Protein AF-A0A1Q3PMS0-F1 (afdb_monomer_lite)

Structure (mmCIF, N/CA/C/O backbone):
data_AF-A0A1Q3PMS0-F1
#
_entry.id   AF-A0A1Q3PMS0-F1
#
loop_
_atom_site.group_PDB
_atom_site.id
_atom_site.type_symbol
_atom_site.label_atom_id
_atom_site.label_alt_id
_atom_site.label_comp_id
_atom_site.label_asym_id
_atom_site.label_entity_id
_atom_site.label_seq_id
_atom_site.pdbx_PDB_ins_code
_atom_site.Cartn_x
_atom_site.Cartn_y
_atom_site.Cartn_z
_atom_site.occupancy
_atom_site.B_iso_or_equiv
_atom_site.auth_seq_id
_atom_site.auth_comp_id
_atom_site.auth_asym_id
_atom_site.auth_atom_id
_atom_site.pdbx_PDB_model_num
ATOM 1 N N . MET A 1 1 ? -28.350 5.075 77.189 1.00 47.09 1 MET A N 1
ATOM 2 C CA . MET A 1 1 ? -28.451 5.663 75.831 1.00 47.09 1 MET A CA 1
ATOM 3 C C . MET A 1 1 ? -27.047 5.867 75.245 1.00 47.09 1 MET A C 1
ATOM 5 O O . MET A 1 1 ? -26.534 6.970 75.317 1.00 47.09 1 MET A O 1
ATOM 9 N N . LYS A 1 2 ? -26.363 4.817 74.754 1.00 49.31 2 LYS A N 1
ATOM 10 C CA . LYS A 1 2 ? -24.987 4.926 74.196 1.00 49.31 2 LYS A CA 1
ATOM 11 C C . LYS A 1 2 ? -24.665 3.930 73.060 1.00 49.31 2 LYS A C 1
ATOM 13 O O . LYS A 1 2 ? -23.506 3.770 72.710 1.00 49.31 2 LYS A O 1
ATOM 18 N N . HIS A 1 3 ? -25.666 3.288 72.450 1.00 48.84 3 HIS A N 1
ATOM 19 C CA . HIS A 1 3 ? -25.435 2.262 71.414 1.00 48.84 3 HIS A CA 1
ATOM 20 C C . HIS A 1 3 ? -25.884 2.653 69.996 1.00 48.84 3 HIS A C 1
ATOM 22 O O . HIS A 1 3 ? -25.702 1.870 69.075 1.00 48.84 3 HIS A O 1
ATOM 28 N N . SER A 1 4 ? -26.415 3.864 69.785 1.00 53.94 4 SER A N 1
ATOM 29 C CA . SER A 1 4 ? -27.022 4.227 68.491 1.00 53.94 4 SER A CA 1
ATOM 30 C C . SER A 1 4 ? -26.071 4.878 67.476 1.00 53.94 4 SER A C 1
ATOM 32 O O . SER A 1 4 ? -26.428 4.972 66.310 1.00 53.94 4 SER A O 1
ATOM 34 N N . CYS A 1 5 ? -24.875 5.320 67.887 1.00 50.22 5 CYS A N 1
ATOM 35 C CA . CYS A 1 5 ? -23.937 6.022 66.993 1.00 50.22 5 CYS A CA 1
ATOM 36 C C . CYS A 1 5 ? -23.012 5.063 66.220 1.00 50.22 5 CYS A C 1
ATOM 38 O O . CYS A 1 5 ? -22.551 5.380 65.129 1.00 50.22 5 CYS A O 1
ATOM 40 N N . LEU A 1 6 ? -22.747 3.870 66.769 1.00 46.81 6 LEU A N 1
ATOM 41 C CA . LEU A 1 6 ? -21.790 2.931 66.178 1.00 46.81 6 LEU A CA 1
ATOM 42 C C . LEU A 1 6 ? -22.360 2.192 64.953 1.00 46.81 6 LEU A C 1
ATOM 44 O O . LEU A 1 6 ? -21.605 1.852 64.050 1.00 46.81 6 LEU A O 1
ATOM 48 N N . SER A 1 7 ? -23.681 1.966 64.882 1.00 48.84 7 SER A N 1
ATOM 49 C CA . SER A 1 7 ? -24.284 1.226 63.758 1.00 48.84 7 SER A CA 1
ATOM 50 C C . SER A 1 7 ? -24.440 2.066 62.482 1.00 48.84 7 SER A C 1
ATOM 52 O O . SER A 1 7 ? -24.426 1.510 61.384 1.00 48.84 7 SER A O 1
ATOM 54 N N . GLN A 1 8 ? -24.519 3.398 62.598 1.00 49.88 8 GLN A N 1
ATOM 55 C CA . GLN A 1 8 ? -24.589 4.299 61.438 1.00 49.88 8 GLN A CA 1
ATOM 56 C C . GLN A 1 8 ? -23.244 4.416 60.708 1.00 49.88 8 GLN A C 1
ATOM 58 O O . GLN A 1 8 ? -23.218 4.519 59.483 1.00 49.88 8 GLN A O 1
ATOM 63 N N . LEU A 1 9 ? -22.128 4.326 61.439 1.00 51.66 9 LEU A N 1
ATOM 64 C CA . LEU A 1 9 ? -20.780 4.423 60.873 1.00 51.66 9 LEU A CA 1
ATOM 65 C C . LEU A 1 9 ? -20.401 3.189 60.043 1.00 51.66 9 LEU A C 1
ATOM 67 O O . LEU A 1 9 ? -19.765 3.330 59.008 1.00 51.66 9 LEU A O 1
ATOM 71 N N . VAL A 1 10 ? -20.849 1.992 60.438 1.00 55.28 10 VAL A N 1
ATOM 72 C CA . VAL A 1 10 ? -20.558 0.746 59.702 1.00 55.28 10 VAL A CA 1
ATOM 73 C C . VAL A 1 10 ? -21.353 0.650 58.392 1.00 55.28 10 VAL A C 1
ATOM 75 O O . VAL A 1 10 ? -20.845 0.121 57.405 1.00 55.28 10 VAL A O 1
ATOM 78 N N . SER A 1 11 ? -22.571 1.207 58.342 1.00 53.12 11 SER A N 1
ATOM 79 C CA . SER A 1 11 ? -23.393 1.184 57.120 1.00 53.12 11 SER A CA 1
ATOM 80 C C . SER A 1 11 ? -22.839 2.087 56.014 1.00 53.12 11 SER A C 1
ATOM 82 O O . SER A 1 11 ? -22.909 1.724 54.844 1.00 53.12 11 SER A O 1
ATOM 84 N N . PHE A 1 12 ? -22.244 3.234 56.360 1.00 53.75 12 PHE A N 1
ATOM 85 C CA . PHE A 1 12 ? -21.694 4.156 55.358 1.00 53.75 12 PHE A CA 1
ATOM 86 C C . PHE A 1 12 ? -20.437 3.607 54.669 1.00 53.75 12 PHE A C 1
ATOM 88 O O . PHE A 1 12 ? -20.267 3.786 53.464 1.00 53.75 12 PHE A O 1
ATOM 95 N N . THR A 1 13 ? -19.586 2.881 55.398 1.00 57.62 13 THR A N 1
ATOM 96 C CA . THR A 1 13 ? -18.359 2.294 54.838 1.00 57.62 13 THR A CA 1
ATOM 97 C C . THR A 1 13 ? -18.660 1.194 53.816 1.00 57.62 13 THR A C 1
ATOM 99 O O . THR A 1 13 ? -17.949 1.063 52.821 1.00 57.62 13 THR A O 1
ATOM 102 N N . PHE A 1 14 ? -19.744 0.437 54.017 1.00 57.50 14 PHE A N 1
ATOM 103 C CA . PHE A 1 14 ? -20.155 -0.629 53.097 1.00 57.50 14 PHE A CA 1
ATOM 104 C C . PHE A 1 14 ? -20.696 -0.089 51.766 1.00 57.50 14 PHE A C 1
ATOM 106 O O . PHE A 1 14 ? -20.413 -0.656 50.713 1.00 57.50 14 PHE A O 1
ATOM 113 N N . VAL A 1 15 ? -21.423 1.035 51.794 1.00 59.72 15 VAL A N 1
ATOM 114 C CA . VAL A 1 15 ? -21.964 1.670 50.579 1.00 59.72 15 VAL A CA 1
ATOM 115 C C . VAL A 1 15 ? -20.841 2.235 49.702 1.00 59.72 15 VAL A C 1
ATOM 117 O O . VAL A 1 15 ? -20.880 2.087 48.483 1.00 59.72 15 VAL A O 1
ATOM 120 N N . ILE A 1 16 ? -19.803 2.819 50.310 1.00 59.12 16 ILE A N 1
ATOM 121 C CA . ILE A 1 16 ? -18.661 3.378 49.568 1.00 59.12 16 ILE A CA 1
ATOM 122 C C . ILE A 1 16 ? -17.802 2.262 48.956 1.00 59.12 16 ILE A C 1
ATOM 124 O O . ILE A 1 16 ? -17.416 2.358 47.793 1.00 59.12 16 ILE A O 1
ATOM 128 N N . ALA A 1 17 ? -17.552 1.171 49.688 1.00 57.97 17 ALA A N 1
ATOM 129 C CA . ALA A 1 17 ? -16.800 0.030 49.159 1.00 57.97 17 ALA A CA 1
ATOM 130 C C . ALA A 1 17 ? -17.530 -0.671 47.996 1.00 57.97 17 ALA A C 1
ATOM 132 O O . ALA A 1 17 ? -16.894 -1.070 47.021 1.00 57.97 17 ALA A O 1
ATOM 133 N N . ALA A 1 18 ? -18.864 -0.763 48.056 1.00 58.09 18 ALA A N 1
ATOM 134 C CA . ALA A 1 18 ? -19.670 -1.300 46.962 1.00 58.09 18 ALA A CA 1
ATOM 135 C C . ALA A 1 18 ? -19.661 -0.385 45.721 1.00 58.09 18 ALA A C 1
ATOM 137 O O . ALA A 1 18 ? -19.576 -0.884 44.603 1.00 58.09 18 ALA A O 1
ATOM 138 N N . ALA A 1 19 ? -19.682 0.941 45.896 1.00 57.91 19 ALA A N 1
ATOM 139 C CA . ALA A 1 19 ? -19.629 1.888 44.778 1.00 57.91 19 ALA A CA 1
ATOM 140 C C . ALA A 1 19 ? -18.286 1.848 44.021 1.00 57.91 19 ALA A C 1
ATOM 142 O O . ALA A 1 19 ? -18.269 1.964 42.798 1.00 57.91 19 ALA A O 1
ATOM 143 N N . ILE A 1 20 ? -17.168 1.621 44.723 1.00 57.88 20 ILE A N 1
ATOM 144 C CA . ILE A 1 20 ? -15.845 1.469 44.093 1.00 57.88 20 ILE A CA 1
ATOM 145 C C . ILE A 1 20 ? -15.757 0.141 43.323 1.00 57.88 20 ILE A C 1
ATOM 147 O O . ILE A 1 20 ? -15.204 0.106 42.229 1.00 57.88 20 ILE A O 1
ATOM 151 N N . ALA A 1 21 ? -16.353 -0.939 43.841 1.00 53.06 21 ALA A N 1
ATOM 152 C CA . ALA A 1 21 ? -16.347 -2.238 43.166 1.00 53.06 21 ALA A CA 1
ATOM 153 C C . ALA A 1 21 ? -17.183 -2.254 41.870 1.00 53.06 21 ALA A C 1
ATOM 155 O O . ALA A 1 21 ? -16.790 -2.904 40.905 1.00 53.06 21 ALA A O 1
ATOM 156 N N . VAL A 1 22 ? -18.297 -1.511 41.820 1.00 54.25 22 VAL A N 1
ATOM 157 C CA . VAL A 1 22 ? -19.144 -1.400 40.612 1.00 54.25 22 VAL A CA 1
ATOM 158 C C . VAL A 1 22 ? -18.536 -0.449 39.569 1.00 54.25 22 VAL A C 1
ATOM 160 O O . VAL A 1 22 ? -18.790 -0.596 38.377 1.00 54.25 22 VAL A O 1
ATOM 163 N N . SER A 1 23 ? -17.664 0.478 39.983 1.00 54.91 23 SER A N 1
ATOM 164 C CA . SER A 1 23 ? -16.914 1.350 39.066 1.00 54.91 23 SER A CA 1
ATOM 165 C C . SER A 1 23 ? -15.852 0.611 38.241 1.00 54.91 23 SER A C 1
ATOM 167 O O . SER A 1 23 ? -15.370 1.170 37.259 1.00 54.91 23 SER A O 1
ATOM 169 N N . CYS A 1 24 ? -15.452 -0.604 38.627 1.00 51.38 24 CYS A N 1
ATOM 170 C CA . CYS A 1 24 ? -14.406 -1.362 37.932 1.00 51.38 24 CYS A CA 1
ATOM 171 C C . CYS A 1 24 ? -14.945 -2.441 36.980 1.00 51.38 24 CYS A C 1
ATOM 173 O O . CYS A 1 24 ? -14.148 -3.113 36.334 1.00 51.38 24 CYS A O 1
ATOM 175 N N . THR A 1 25 ? -16.264 -2.641 36.891 1.00 48.75 25 THR A N 1
ATOM 176 C CA . THR A 1 25 ? -16.849 -3.754 36.117 1.00 48.75 25 THR A CA 1
ATOM 177 C C . THR A 1 25 ? -17.397 -3.379 34.741 1.00 48.75 25 THR A C 1
ATOM 179 O O . THR A 1 25 ? -17.879 -4.273 34.055 1.00 48.75 25 THR A O 1
ATOM 182 N N . ASP A 1 26 ? -17.323 -2.115 34.309 1.00 45.81 26 ASP A N 1
ATOM 183 C CA . ASP A 1 26 ? -18.002 -1.666 33.073 1.00 45.81 26 ASP A CA 1
ATOM 184 C C . ASP A 1 26 ? -17.070 -1.222 31.932 1.00 45.81 26 ASP A C 1
ATOM 186 O O . ASP A 1 26 ? -17.475 -0.572 30.971 1.00 45.81 26 ASP A O 1
ATOM 190 N N . HIS A 1 27 ? -15.801 -1.615 31.998 1.00 50.91 27 HIS A N 1
ATOM 191 C CA . HIS A 1 27 ? -14.905 -1.571 30.847 1.00 50.91 27 HIS A CA 1
ATOM 192 C C . HIS A 1 27 ? -14.468 -2.999 30.556 1.00 50.91 27 HIS A C 1
ATOM 194 O O . HIS A 1 27 ? -13.357 -3.408 30.882 1.00 50.91 27 HIS A O 1
ATOM 200 N N . THR A 1 28 ? -15.375 -3.792 29.981 1.00 43.28 28 THR A N 1
ATOM 201 C CA . THR A 1 28 ? -14.913 -4.931 29.189 1.00 43.28 28 THR A CA 1
ATOM 202 C C . THR A 1 28 ? -14.190 -4.321 27.998 1.00 43.28 28 THR A C 1
ATOM 204 O O . THR A 1 28 ? -14.816 -3.924 27.018 1.00 43.28 28 THR A O 1
ATOM 207 N N . GLU A 1 29 ? -12.869 -4.145 28.126 1.00 46.56 29 GLU A N 1
ATOM 208 C CA . GLU A 1 29 ? -12.031 -3.966 26.948 1.00 46.56 29 GLU A CA 1
ATOM 209 C C . GLU A 1 29 ? -12.380 -5.139 26.031 1.00 46.56 29 GLU A C 1
ATOM 211 O O . GLU A 1 29 ? -12.292 -6.291 26.473 1.00 46.56 29 GLU A O 1
ATOM 216 N N . PRO A 1 30 ? -12.894 -4.882 24.817 1.00 49.25 30 PRO A N 1
ATOM 217 C CA . PRO A 1 30 ? -13.156 -5.964 23.890 1.00 49.25 30 PRO A CA 1
ATOM 218 C C . PRO A 1 30 ? -11.856 -6.750 23.748 1.00 49.25 30 PRO A C 1
ATOM 220 O O . PRO A 1 30 ? -10.802 -6.140 23.557 1.00 49.25 30 PRO A O 1
ATOM 223 N N . ASP A 1 31 ? -11.934 -8.080 23.879 1.00 45.75 31 ASP A N 1
ATOM 224 C CA . ASP A 1 31 ? -10.783 -8.952 23.655 1.00 45.75 31 ASP A CA 1
ATOM 225 C C . ASP A 1 31 ? -10.081 -8.470 22.381 1.00 45.75 31 ASP A C 1
ATOM 227 O O . ASP A 1 31 ? -10.761 -8.299 21.358 1.00 45.75 31 ASP A O 1
ATOM 231 N N . PRO A 1 32 ? -8.767 -8.181 22.426 1.00 47.69 32 PRO A N 1
ATOM 232 C CA . PRO A 1 32 ? -8.078 -7.620 21.283 1.00 47.69 32 PRO A CA 1
ATOM 233 C C . PRO A 1 32 ? -8.286 -8.577 20.119 1.00 47.69 32 PRO A C 1
ATOM 235 O O . PRO A 1 32 ? -7.794 -9.709 20.140 1.00 47.69 32 PRO A O 1
ATOM 238 N N . LEU A 1 33 ? -9.054 -8.138 19.118 1.00 50.38 33 LEU A N 1
ATOM 239 C CA . LEU A 1 33 ? -9.219 -8.882 17.882 1.00 50.38 33 LEU A CA 1
ATOM 240 C C . LEU A 1 33 ? -7.810 -9.141 17.350 1.00 50.38 33 LEU A C 1
ATOM 242 O O . LEU A 1 33 ? -7.059 -8.228 16.998 1.00 50.38 33 LEU A O 1
ATOM 246 N N . THR A 1 34 ? -7.428 -10.412 17.406 1.00 49.50 34 THR A N 1
ATOM 247 C CA . THR A 1 34 ? -6.092 -10.906 17.101 1.00 49.50 34 THR A CA 1
ATOM 248 C C . THR A 1 34 ? -5.716 -10.492 15.686 1.00 49.50 34 THR A C 1
ATOM 250 O O . THR A 1 34 ? -6.285 -11.010 14.731 1.00 49.50 34 THR A O 1
ATOM 253 N N . GLY A 1 35 ? -4.760 -9.573 15.538 1.00 60.94 35 GLY A N 1
ATOM 254 C CA . GLY A 1 35 ? -4.210 -9.232 14.222 1.00 60.94 35 GLY A CA 1
ATOM 255 C C . GLY A 1 35 ? -3.615 -7.835 14.104 1.00 60.94 35 GLY A C 1
ATOM 256 O O . GLY A 1 35 ? -2.721 -7.637 13.289 1.00 60.94 35 GLY A O 1
ATOM 257 N N . CYS A 1 36 ? -4.044 -6.888 14.939 1.00 78.69 36 CYS A N 1
ATOM 258 C CA . CYS A 1 36 ? -3.538 -5.520 14.892 1.00 78.69 36 CYS A CA 1
ATOM 259 C C . CYS A 1 36 ? -2.453 -5.302 15.954 1.00 78.69 36 CYS A C 1
ATOM 261 O O . CYS A 1 36 ? -2.736 -5.218 17.151 1.00 78.69 36 CYS A O 1
ATOM 263 N N . LYS A 1 37 ? -1.197 -5.264 15.513 1.00 84.62 37 LYS A N 1
ATOM 264 C CA . LYS A 1 37 ? -0.030 -5.050 16.370 1.00 84.62 37 LYS A CA 1
ATOM 265 C C . LYS A 1 37 ? 0.715 -3.802 15.928 1.00 84.62 37 LYS A C 1
ATOM 267 O O . LYS A 1 37 ? 0.730 -3.489 14.738 1.00 84.62 37 LYS A O 1
ATOM 272 N N . LEU A 1 38 ? 1.348 -3.141 16.886 1.00 83.12 38 LEU A N 1
ATOM 273 C CA . LEU A 1 38 ? 2.347 -2.120 16.610 1.00 83.12 38 LEU A CA 1
ATOM 274 C C . LEU A 1 38 ? 3.562 -2.760 15.922 1.00 83.12 38 LEU A C 1
ATOM 276 O O . LEU A 1 38 ? 3.732 -3.985 15.927 1.00 83.12 38 LEU A O 1
ATOM 280 N N . VAL A 1 39 ? 4.434 -1.930 15.356 1.00 81.50 39 VAL A N 1
ATOM 281 C CA . VAL A 1 39 ? 5.677 -2.363 14.696 1.00 81.50 39 VAL A CA 1
ATOM 282 C C . VAL A 1 39 ? 6.580 -3.161 15.644 1.00 81.50 39 VAL A C 1
ATOM 284 O O . VAL A 1 39 ? 7.279 -4.072 15.204 1.00 81.50 39 VAL A O 1
ATOM 287 N N . ASP A 1 40 ? 6.542 -2.868 16.947 1.00 80.88 40 ASP A N 1
ATOM 288 C CA . ASP A 1 40 ? 7.288 -3.603 17.979 1.00 80.88 40 ASP A CA 1
ATOM 289 C C . ASP A 1 40 ? 6.634 -4.938 18.400 1.00 80.88 40 ASP A C 1
ATOM 291 O O . ASP A 1 40 ? 7.190 -5.688 19.204 1.00 80.88 40 ASP A O 1
ATOM 295 N N . GLY A 1 41 ? 5.466 -5.264 17.836 1.00 83.00 41 GLY A N 1
ATOM 296 C CA . GLY A 1 41 ? 4.718 -6.491 18.090 1.00 83.00 41 GLY A CA 1
ATOM 297 C C . GLY A 1 41 ? 3.757 -6.429 19.279 1.00 83.00 41 GLY A C 1
ATOM 298 O O . GLY A 1 41 ? 3.036 -7.411 19.507 1.00 83.00 41 GLY A O 1
ATOM 299 N N . THR A 1 42 ? 3.710 -5.317 20.017 1.00 85.38 42 THR A N 1
ATOM 300 C CA . THR A 1 42 ? 2.715 -5.116 21.078 1.00 85.38 42 THR A CA 1
ATOM 301 C C . THR A 1 42 ? 1.306 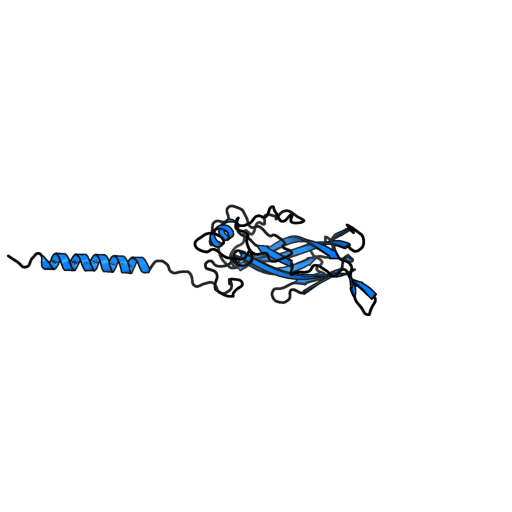-4.965 20.486 1.00 85.38 42 THR A C 1
ATOM 303 O O . THR A 1 42 ? 1.155 -4.520 19.345 1.00 85.38 42 THR A O 1
ATOM 306 N N . PRO A 1 43 ? 0.242 -5.385 21.197 1.00 85.81 43 PRO A N 1
ATOM 307 C CA . PRO A 1 43 ? -1.125 -5.182 20.727 1.00 85.81 43 PRO A CA 1
ATOM 308 C C . PRO A 1 43 ? -1.459 -3.695 20.596 1.00 85.81 43 PRO A C 1
ATOM 310 O O . PRO A 1 43 ? -1.124 -2.895 21.469 1.00 85.81 43 PRO A O 1
ATOM 313 N N . ARG A 1 44 ? -2.168 -3.336 19.524 1.00 85.44 44 ARG A N 1
ATOM 314 C CA . ARG A 1 44 ? -2.757 -2.002 19.387 1.00 85.44 44 ARG A CA 1
ATOM 315 C C . ARG A 1 44 ? -3.941 -1.857 20.350 1.00 85.44 44 ARG A C 1
ATOM 317 O O . ARG A 1 44 ? -4.685 -2.814 20.546 1.00 85.44 44 ARG A O 1
ATOM 324 N N . LEU A 1 45 ? -4.140 -0.659 20.903 1.00 85.44 45 LEU A N 1
ATOM 325 C CA . LEU A 1 45 ? -5.241 -0.364 21.832 1.00 85.44 45 LEU A CA 1
ATOM 326 C C . LEU A 1 45 ? -6.619 -0.506 21.166 1.00 85.44 45 LEU A C 1
ATOM 328 O O . LEU A 1 45 ? -7.553 -1.028 21.763 1.00 85.44 45 LEU A O 1
ATOM 332 N N . TYR A 1 46 ? -6.736 -0.048 19.920 1.00 86.69 46 TYR A N 1
ATOM 333 C CA . TYR A 1 46 ? -7.948 -0.182 19.114 1.00 86.69 46 TYR A CA 1
ATOM 334 C C . TYR A 1 46 ? -7.715 -1.193 17.989 1.00 86.69 46 TYR A C 1
ATOM 336 O O . TYR A 1 46 ? -6.605 -1.250 17.447 1.00 86.69 46 TYR A O 1
ATOM 344 N N . PRO A 1 47 ? -8.732 -1.984 17.609 1.00 87.75 47 PRO A N 1
ATOM 345 C CA . PRO A 1 47 ? -8.593 -2.939 16.522 1.00 87.75 47 PRO A CA 1
ATOM 346 C C . PRO A 1 47 ? -8.397 -2.215 15.185 1.00 87.75 47 PRO A C 1
ATOM 348 O O . PRO A 1 47 ? -9.037 -1.200 14.922 1.00 87.75 47 PRO A O 1
ATOM 351 N N . CYS A 1 48 ? -7.549 -2.775 14.321 1.00 89.81 48 CYS A N 1
ATOM 352 C CA . CYS A 1 48 ? -7.457 -2.357 12.924 1.00 89.81 48 CYS A CA 1
ATOM 353 C C . CYS A 1 48 ? -8.809 -2.602 12.240 1.00 89.81 48 CYS A C 1
ATOM 355 O O . CYS A 1 48 ? -9.405 -3.677 12.385 1.00 89.81 48 CYS A O 1
ATOM 357 N N . GLU A 1 49 ? -9.275 -1.635 11.457 1.00 91.88 49 GLU A N 1
ATOM 358 C CA . GLU A 1 49 ? -10.531 -1.753 10.714 1.00 91.88 49 GLU A CA 1
ATOM 359 C C . GLU A 1 49 ? -10.385 -2.608 9.446 1.00 91.88 49 GLU A C 1
ATOM 361 O O . GLU A 1 49 ? -11.330 -3.300 9.049 1.00 91.88 49 GLU A O 1
ATOM 366 N N . PHE A 1 50 ? -9.203 -2.593 8.817 1.00 92.50 50 PHE A N 1
ATOM 367 C CA . PHE A 1 50 ? -8.980 -3.184 7.497 1.00 92.50 50 PHE A CA 1
ATOM 368 C C . PHE A 1 50 ? -7.741 -4.071 7.410 1.00 92.50 50 PHE A C 1
ATOM 370 O O . PHE A 1 50 ? -6.761 -3.925 8.133 1.00 92.50 50 PHE A O 1
ATOM 377 N N . GLU A 1 51 ? -7.767 -4.947 6.417 1.00 92.81 51 GLU A N 1
ATOM 378 C CA . GLU A 1 51 ? -6.641 -5.756 5.975 1.00 92.81 51 GLU A CA 1
ATOM 379 C C . GLU A 1 51 ? -6.464 -5.584 4.460 1.00 92.81 51 GLU A C 1
ATOM 381 O O . GLU A 1 51 ? -7.400 -5.815 3.687 1.00 92.81 51 GLU A O 1
ATOM 386 N N . ILE A 1 52 ? -5.271 -5.180 4.011 1.00 93.06 52 ILE A N 1
ATOM 387 C CA . ILE A 1 52 ? -4.911 -5.245 2.591 1.00 93.06 52 ILE A CA 1
ATOM 388 C C . ILE A 1 52 ? -4.493 -6.681 2.276 1.00 93.06 52 ILE A C 1
ATOM 390 O O . ILE A 1 52 ? -3.412 -7.128 2.651 1.00 93.06 52 ILE A O 1
ATOM 394 N N . LEU A 1 53 ? -5.349 -7.395 1.548 1.00 95.19 53 LEU A N 1
ATOM 395 C CA . LEU A 1 53 ? -5.144 -8.804 1.215 1.00 95.19 53 LEU A CA 1
ATOM 396 C C . LEU A 1 53 ? -4.078 -8.994 0.135 1.00 95.19 53 LEU A C 1
ATOM 398 O O . LEU A 1 53 ? -3.305 -9.948 0.177 1.00 95.19 53 LEU A O 1
ATOM 402 N N . LYS A 1 54 ? -4.090 -8.125 -0.882 1.00 95.81 54 LYS A N 1
ATOM 403 C CA . LYS A 1 54 ? -3.165 -8.173 -2.020 1.00 95.81 54 LYS A CA 1
ATOM 404 C C . LYS A 1 54 ? -3.210 -6.903 -2.860 1.00 95.81 54 LYS A C 1
ATOM 406 O O . LYS A 1 54 ? -4.203 -6.172 -2.854 1.00 95.81 54 LYS A O 1
ATOM 411 N N . VAL A 1 55 ? -2.164 -6.711 -3.657 1.00 96.12 55 VAL A N 1
ATOM 412 C CA . VAL A 1 55 ? -2.080 -5.691 -4.708 1.00 96.12 55 VAL A CA 1
ATOM 413 C C . VAL A 1 55 ? -1.805 -6.376 -6.039 1.00 96.12 55 VAL A C 1
ATOM 415 O O . VAL A 1 55 ? -0.793 -7.051 -6.197 1.00 96.12 55 VAL A O 1
ATOM 418 N N . GLU A 1 56 ? -2.703 -6.210 -7.004 1.00 97.62 56 GLU A N 1
ATOM 419 C CA . GLU A 1 56 ? -2.568 -6.747 -8.359 1.00 97.62 56 GLU A CA 1
ATOM 420 C C . GLU A 1 56 ? -2.142 -5.635 -9.321 1.00 97.62 56 GLU A C 1
ATOM 422 O O . GLU A 1 56 ? -2.795 -4.593 -9.397 1.00 97.62 56 GLU A O 1
ATOM 427 N N . PHE A 1 57 ? -1.070 -5.857 -10.077 1.00 96.75 57 PHE A N 1
ATOM 428 C CA . PHE A 1 57 ? -0.560 -4.922 -11.074 1.00 96.75 57 PHE A CA 1
ATOM 429 C C . PHE A 1 57 ? -1.149 -5.239 -12.446 1.00 96.75 57 PHE A C 1
ATOM 431 O O . PHE A 1 57 ? -1.056 -6.365 -12.941 1.00 96.75 57 PHE A O 1
ATOM 438 N N . CYS A 1 58 ? -1.764 -4.226 -13.046 1.00 97.62 58 CYS A N 1
ATOM 439 C CA . CYS A 1 58 ? -2.508 -4.330 -14.291 1.00 97.62 58 CYS A CA 1
ATOM 440 C C . CYS A 1 58 ? -1.615 -3.989 -15.484 1.00 97.62 58 CYS A C 1
ATOM 442 O O . CYS A 1 58 ? -0.790 -3.077 -15.420 1.00 97.62 58 CYS A O 1
ATOM 444 N N . ASN A 1 59 ? -1.807 -4.688 -16.595 1.00 96.81 59 ASN A N 1
ATOM 445 C CA . ASN A 1 59 ? -1.107 -4.424 -17.838 1.00 96.81 59 ASN A CA 1
ATOM 446 C C . ASN A 1 59 ? -1.673 -3.157 -18.488 1.00 96.81 59 ASN A C 1
ATOM 448 O O . ASN A 1 59 ? -2.808 -3.133 -18.981 1.00 96.81 59 ASN A O 1
ATOM 452 N N . LYS A 1 60 ? -0.869 -2.092 -18.504 1.00 95.06 60 LYS A N 1
ATOM 453 C CA . LYS A 1 60 ? -1.272 -0.762 -18.969 1.00 95.06 60 LYS A CA 1
ATOM 454 C C . LYS A 1 60 ? -2.549 -0.314 -18.240 1.00 95.06 60 LYS A C 1
ATOM 456 O O . LYS A 1 60 ? -2.615 -0.362 -17.016 1.00 95.06 60 LYS A O 1
ATOM 461 N N . LEU A 1 61 ? -3.561 0.150 -18.973 1.00 94.69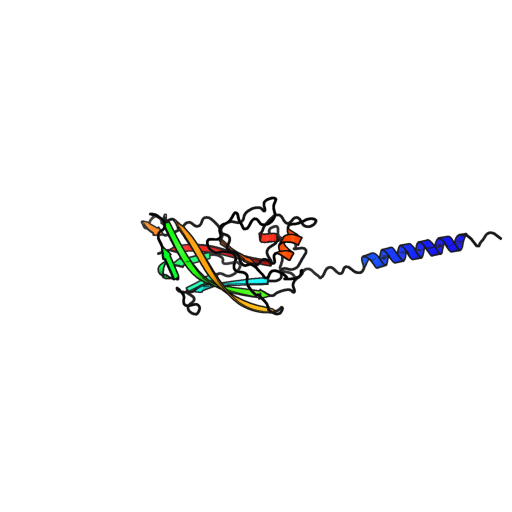 61 LEU A N 1
ATOM 462 C CA . LEU A 1 61 ? -4.847 0.579 -18.410 1.00 94.69 61 LEU A CA 1
ATOM 463 C C . LEU A 1 61 ? -5.865 -0.565 -18.267 1.00 94.69 61 LEU A C 1
ATOM 465 O O . LEU A 1 61 ? -6.976 -0.328 -17.794 1.00 94.69 61 LEU A O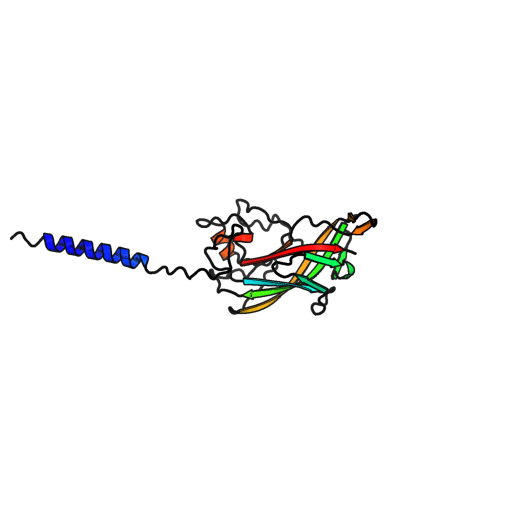 1
ATOM 469 N N . ASN A 1 62 ? -5.531 -1.792 -18.680 1.00 96.19 62 ASN A N 1
ATOM 470 C CA . ASN A 1 62 ? -6.474 -2.903 -18.634 1.00 96.19 62 ASN A CA 1
ATOM 471 C C . ASN A 1 62 ? -6.506 -3.536 -17.238 1.00 96.19 62 ASN A C 1
ATOM 473 O O . ASN A 1 62 ? -5.729 -4.434 -16.929 1.00 96.19 62 ASN A O 1
ATOM 477 N N . VAL A 1 63 ? -7.454 -3.097 -16.409 1.00 92.88 63 VAL A N 1
ATOM 478 C CA . VAL A 1 63 ? -7.634 -3.581 -15.028 1.00 92.88 63 VAL A CA 1
ATOM 479 C C . VAL A 1 63 ? -8.034 -5.061 -14.911 1.00 92.88 63 VAL A C 1
ATOM 481 O O . VAL A 1 63 ? -8.016 -5.614 -13.812 1.00 92.88 63 VAL A O 1
ATOM 484 N N . GLY A 1 64 ? -8.414 -5.705 -16.020 1.00 94.62 64 GLY A N 1
ATOM 485 C CA . GLY A 1 64 ? -8.695 -7.142 -16.074 1.00 94.62 64 GLY A CA 1
ATOM 486 C C . GLY A 1 64 ? -7.480 -8.007 -16.425 1.00 94.62 64 GLY A C 1
ATOM 487 O O . GLY A 1 64 ? -7.529 -9.214 -16.212 1.00 94.62 64 GLY A O 1
ATOM 488 N N . ASP A 1 65 ? -6.404 -7.412 -16.947 1.00 97.62 65 ASP A N 1
ATOM 489 C CA . ASP A 1 65 ? -5.186 -8.119 -17.357 1.00 97.62 65 ASP A CA 1
ATOM 490 C C . ASP A 1 65 ? -4.092 -7.914 -16.305 1.00 97.62 65 ASP A C 1
ATOM 492 O O . ASP A 1 65 ? -3.455 -6.864 -16.251 1.00 97.62 65 ASP A O 1
ATOM 496 N N . ILE A 1 66 ? -3.912 -8.897 -15.425 1.00 97.94 66 ILE A N 1
ATOM 497 C CA . ILE A 1 66 ? -2.988 -8.822 -14.289 1.00 97.94 66 ILE A CA 1
ATOM 498 C C . ILE A 1 66 ? -1.663 -9.488 -14.659 1.00 97.94 66 ILE A C 1
ATOM 500 O O . ILE A 1 66 ? -1.641 -10.667 -15.004 1.00 97.94 66 ILE A O 1
ATOM 504 N N . PHE A 1 67 ? -0.550 -8.759 -14.539 1.00 97.06 67 PHE A N 1
ATOM 505 C CA . PHE A 1 67 ? 0.789 -9.303 -14.816 1.00 97.06 67 PHE A CA 1
ATOM 506 C C . PHE A 1 67 ? 1.601 -9.613 -13.553 1.00 97.06 67 PHE A C 1
ATOM 508 O O . PHE A 1 67 ? 2.616 -10.301 -13.638 1.00 97.06 67 PHE A O 1
ATOM 515 N N . GLY A 1 68 ? 1.180 -9.113 -12.391 1.00 96.75 68 GLY A N 1
ATOM 516 C CA . GLY A 1 68 ? 1.880 -9.329 -11.129 1.00 96.75 68 GLY A CA 1
ATOM 517 C C . GLY A 1 68 ? 0.955 -9.182 -9.930 1.00 96.75 68 GLY A C 1
ATOM 518 O O . GLY A 1 68 ? -0.064 -8.496 -9.992 1.00 96.75 68 GLY A O 1
ATOM 519 N N . THR A 1 69 ? 1.275 -9.861 -8.834 1.00 97.56 69 THR A N 1
ATOM 520 C CA . THR A 1 69 ? 0.503 -9.799 -7.589 1.00 97.56 69 THR A CA 1
ATOM 521 C C . THR A 1 69 ? 1.454 -9.813 -6.406 1.00 97.56 69 THR A C 1
ATOM 523 O O . THR A 1 69 ? 2.342 -10.656 -6.346 1.00 97.56 69 THR A O 1
ATOM 526 N N . VAL A 1 70 ? 1.237 -8.893 -5.474 1.00 94.81 70 VAL A N 1
ATOM 527 C CA . VAL A 1 70 ? 1.929 -8.820 -4.187 1.00 94.81 70 VAL A CA 1
ATOM 528 C C . VAL A 1 70 ? 0.946 -9.191 -3.088 1.00 94.81 70 VAL A C 1
ATOM 530 O O . VAL A 1 70 ? -0.195 -8.724 -3.095 1.00 94.81 70 VAL A O 1
ATOM 533 N N . VAL A 1 71 ? 1.389 -10.015 -2.144 1.00 94.75 71 VAL A N 1
ATOM 534 C CA . VAL A 1 71 ? 0.616 -10.435 -0.968 1.00 94.75 71 VAL A CA 1
ATOM 535 C C . VAL A 1 71 ? 1.435 -10.187 0.304 1.00 94.75 71 VAL A C 1
ATOM 537 O O . VAL A 1 71 ? 2.668 -10.159 0.230 1.00 94.75 71 VAL A O 1
ATOM 540 N N . PRO A 1 72 ? 0.798 -10.024 1.478 1.00 88.44 72 PRO A N 1
ATOM 541 C CA . PRO A 1 72 ? 1.513 -9.963 2.748 1.00 88.44 72 PRO A CA 1
ATOM 542 C C . PRO A 1 72 ? 2.495 -11.137 2.906 1.00 88.44 72 PRO A C 1
ATOM 544 O O . PRO A 1 72 ? 2.159 -12.284 2.621 1.00 88.44 72 PRO A O 1
ATOM 547 N N . GLY A 1 73 ? 3.730 -10.845 3.321 1.00 86.81 73 GLY A N 1
ATOM 548 C CA . GLY A 1 73 ? 4.808 -11.837 3.455 1.00 86.81 73 GLY A CA 1
ATOM 549 C C . GLY A 1 73 ? 5.601 -12.136 2.173 1.00 86.81 73 GLY A C 1
ATOM 550 O O . GLY A 1 73 ? 6.698 -12.680 2.270 1.00 86.81 73 GLY A O 1
ATOM 551 N N . HIS A 1 74 ? 5.115 -11.722 0.998 1.00 89.94 74 HIS A N 1
ATOM 552 C CA . HIS A 1 74 ? 5.816 -11.860 -0.286 1.00 89.94 74 HIS A CA 1
ATOM 553 C C . HIS A 1 74 ? 5.832 -10.516 -1.040 1.00 89.94 74 HIS A C 1
ATOM 555 O O . HIS A 1 74 ? 5.088 -10.345 -2.007 1.00 89.94 74 HIS A O 1
ATOM 561 N N . PRO A 1 75 ? 6.637 -9.542 -0.572 1.00 87.25 75 PRO A N 1
ATOM 562 C CA . PRO A 1 75 ? 6.591 -8.155 -1.045 1.00 87.25 75 PRO A CA 1
ATOM 563 C C . PRO A 1 75 ? 7.255 -7.930 -2.413 1.00 87.25 75 PRO A C 1
ATOM 565 O O . PRO A 1 75 ? 7.049 -6.880 -3.022 1.00 87.25 75 PRO A O 1
ATOM 568 N N . ASP A 1 76 ? 8.078 -8.865 -2.886 1.00 86.50 76 ASP A N 1
ATOM 569 C CA . ASP A 1 76 ? 8.918 -8.679 -4.070 1.00 86.50 76 ASP A CA 1
ATOM 570 C C . ASP A 1 76 ? 8.114 -8.749 -5.374 1.00 86.50 76 ASP A C 1
ATOM 572 O O . ASP A 1 76 ? 7.315 -9.663 -5.586 1.00 86.50 76 ASP A O 1
ATOM 576 N N . ILE A 1 77 ? 8.345 -7.791 -6.279 1.00 89.69 77 ILE A N 1
ATOM 577 C CA . ILE A 1 77 ? 7.712 -7.778 -7.602 1.00 89.69 77 ILE A CA 1
ATOM 578 C C . ILE A 1 77 ? 8.608 -7.150 -8.666 1.00 89.69 77 ILE A C 1
ATOM 580 O O . ILE A 1 77 ? 9.192 -6.086 -8.474 1.00 89.69 77 ILE A O 1
ATOM 584 N N . THR A 1 78 ? 8.656 -7.780 -9.837 1.00 89.94 78 THR A N 1
ATOM 585 C CA . THR A 1 78 ? 9.254 -7.200 -11.042 1.00 89.94 78 THR A CA 1
ATOM 586 C C . THR A 1 78 ? 8.205 -6.414 -11.821 1.00 89.94 78 THR A C 1
ATOM 588 O O . THR A 1 78 ? 7.119 -6.919 -12.106 1.00 89.94 78 THR A O 1
ATOM 591 N N . LEU A 1 79 ? 8.539 -5.179 -12.186 1.00 91.31 79 LEU A N 1
ATOM 592 C CA . LEU A 1 79 ? 7.667 -4.222 -12.855 1.00 91.31 79 LEU A CA 1
ATOM 593 C C . LEU A 1 79 ? 8.262 -3.833 -14.218 1.00 91.31 79 LEU A C 1
ATOM 595 O O . LEU A 1 79 ? 9.026 -2.869 -14.295 1.00 91.31 79 LEU A O 1
ATOM 599 N N . PRO A 1 80 ? 7.934 -4.559 -15.302 1.00 92.25 80 PRO A N 1
ATOM 600 C CA . PRO A 1 80 ? 8.407 -4.207 -16.632 1.00 92.25 80 PRO A CA 1
ATOM 601 C C . PRO A 1 80 ? 7.798 -2.883 -17.091 1.00 92.25 80 PRO A C 1
ATOM 603 O O . PRO A 1 80 ? 6.575 -2.725 -17.091 1.00 92.25 80 PRO A O 1
ATOM 606 N N . VAL A 1 81 ? 8.628 -1.947 -17.536 1.00 90.44 81 VAL A N 1
ATOM 607 C CA . VAL A 1 81 ? 8.223 -0.633 -18.053 1.00 90.44 81 VAL A CA 1
ATOM 608 C C . VAL A 1 81 ? 7.258 -0.798 -19.224 1.00 90.44 81 VAL A C 1
ATOM 610 O O . VAL A 1 81 ? 6.282 -0.059 -19.328 1.00 90.44 81 VAL A O 1
ATOM 613 N N . SER A 1 82 ? 7.444 -1.833 -20.046 1.00 94.19 82 SER A N 1
ATOM 614 C CA . SER A 1 82 ? 6.520 -2.211 -21.127 1.00 94.19 82 SER A CA 1
ATOM 615 C C . SER A 1 82 ? 5.068 -2.481 -20.680 1.00 94.19 82 SER A C 1
ATOM 617 O O . SER A 1 82 ? 4.148 -2.425 -21.506 1.00 94.19 82 SER A O 1
ATOM 619 N N . ARG A 1 83 ? 4.844 -2.758 -19.386 1.00 96.44 83 ARG A N 1
ATOM 620 C CA . ARG A 1 83 ? 3.527 -2.978 -18.760 1.00 96.44 83 ARG A CA 1
ATOM 621 C C . ARG A 1 83 ? 2.979 -1.739 -18.046 1.00 96.44 83 ARG A C 1
ATOM 623 O O . ARG A 1 83 ? 1.814 -1.755 -17.650 1.00 96.44 83 ARG A O 1
ATOM 630 N N . ALA A 1 84 ? 3.772 -0.680 -17.880 1.00 93.19 84 ALA A N 1
ATOM 631 C CA . ALA A 1 84 ? 3.301 0.588 -17.332 1.00 93.19 84 ALA A CA 1
ATOM 632 C C . ALA A 1 84 ? 2.265 1.225 -18.275 1.00 93.19 84 ALA A C 1
ATOM 634 O O . ALA A 1 84 ? 2.335 1.070 -19.496 1.00 93.19 84 ALA A O 1
ATOM 635 N N . TRP A 1 85 ? 1.284 1.948 -17.727 1.00 93.50 85 TRP A N 1
ATOM 636 C CA . TRP A 1 85 ? 0.343 2.705 -18.566 1.00 93.50 85 TRP A CA 1
ATOM 637 C C . TRP A 1 85 ? 0.887 4.070 -18.976 1.00 93.50 85 TRP A C 1
ATOM 639 O O . TRP A 1 85 ? 0.453 4.619 -19.986 1.00 93.50 85 TRP A O 1
ATOM 649 N N . SER A 1 86 ? 1.835 4.595 -18.205 1.00 92.00 86 SER A N 1
ATOM 650 C CA . SER A 1 86 ? 2.592 5.797 -18.525 1.00 92.00 86 SER A CA 1
ATOM 651 C C . SER A 1 86 ? 4.036 5.593 -18.108 1.00 92.00 86 SER A C 1
ATOM 653 O O . SER A 1 86 ? 4.298 5.163 -16.983 1.00 92.00 86 SER A O 1
ATOM 655 N N . SER A 1 87 ? 4.965 5.944 -18.988 1.00 89.88 87 SER A N 1
ATOM 656 C CA . SER A 1 87 ? 6.371 6.076 -18.641 1.00 89.88 87 SER A CA 1
ATOM 657 C C . SER A 1 87 ? 7.008 7.252 -19.370 1.00 89.88 87 SER A C 1
ATOM 659 O O . SER A 1 87 ? 6.591 7.608 -20.474 1.00 89.88 87 SER A O 1
ATOM 661 N N . PHE A 1 88 ? 8.001 7.877 -18.746 1.00 87.75 88 PHE A N 1
ATOM 662 C CA . PHE A 1 88 ? 8.817 8.909 -19.378 1.00 87.75 88 PHE A CA 1
ATOM 663 C C . PHE A 1 88 ? 10.198 8.987 -18.725 1.00 87.75 88 PHE A C 1
ATOM 665 O O . PHE A 1 88 ? 10.386 8.565 -17.587 1.00 87.75 88 PHE A O 1
ATOM 672 N N . HIS A 1 89 ? 11.164 9.544 -19.451 1.00 87.25 89 HIS A N 1
ATOM 673 C CA . HIS A 1 89 ? 12.521 9.761 -18.956 1.00 87.25 89 HIS A CA 1
ATOM 674 C C . HIS A 1 89 ? 12.665 11.217 -18.497 1.00 87.25 89 HIS A C 1
ATOM 676 O O . HIS A 1 89 ? 12.797 12.097 -19.353 1.00 87.25 89 HIS A O 1
ATOM 682 N N . PRO A 1 90 ? 12.615 11.510 -17.182 1.00 80.38 90 PRO A N 1
ATOM 683 C CA . PRO A 1 90 ? 12.758 12.881 -16.685 1.00 80.38 90 PRO A CA 1
ATOM 684 C C . PRO A 1 90 ? 14.166 13.444 -16.929 1.00 80.38 90 PRO A C 1
ATOM 686 O O . PRO A 1 90 ? 14.342 14.653 -17.075 1.00 80.38 90 PRO A O 1
ATOM 689 N N . SER A 1 91 ? 15.175 12.574 -16.964 1.00 84.00 91 SER A N 1
ATOM 690 C CA . SER A 1 91 ? 16.578 12.908 -17.199 1.00 84.00 91 SER A CA 1
ATOM 691 C C . SER A 1 91 ? 17.352 11.658 -17.650 1.00 84.00 91 SER A C 1
ATOM 693 O O . SER A 1 91 ? 16.852 10.539 -17.496 1.00 84.00 91 SER A O 1
ATOM 695 N N . PRO A 1 92 ? 18.561 11.807 -18.227 1.00 84.62 92 PRO A N 1
ATOM 696 C CA . PRO A 1 92 ? 19.389 10.664 -18.608 1.00 84.62 92 PRO A CA 1
ATOM 697 C C . PRO A 1 92 ? 19.665 9.733 -17.418 1.00 84.62 92 PRO A C 1
ATOM 699 O O . PRO A 1 92 ? 20.080 10.199 -16.356 1.00 84.62 92 PRO A O 1
ATOM 702 N N . GLY A 1 93 ? 19.454 8.427 -17.602 1.00 82.94 93 GLY A N 1
ATOM 703 C CA . GLY A 1 93 ? 19.654 7.417 -16.558 1.00 82.94 93 GLY A CA 1
ATOM 704 C C . GLY A 1 93 ? 18.522 7.314 -15.531 1.00 82.94 93 GLY A C 1
ATOM 705 O O . GLY A 1 93 ? 18.718 6.713 -14.477 1.00 82.94 93 GLY A O 1
ATOM 706 N N . PHE A 1 94 ? 17.354 7.902 -15.801 1.00 83.06 94 PHE A N 1
ATOM 707 C CA . PHE A 1 94 ? 16.168 7.788 -14.952 1.00 83.06 94 PHE A CA 1
ATOM 708 C C . PHE A 1 94 ? 14.920 7.487 -15.773 1.00 83.06 94 PHE A C 1
ATOM 710 O O . PHE A 1 94 ? 14.800 7.901 -16.930 1.00 83.06 94 PHE A O 1
ATOM 717 N N . ILE A 1 95 ? 13.965 6.814 -15.137 1.00 85.00 95 ILE A N 1
ATOM 718 C CA . ILE A 1 95 ? 12.633 6.588 -15.677 1.00 85.00 95 ILE A CA 1
ATOM 719 C C . ILE A 1 95 ? 11.573 6.763 -14.594 1.00 85.00 95 ILE A C 1
ATOM 721 O O . ILE A 1 95 ? 11.695 6.246 -13.485 1.00 85.00 95 ILE A O 1
ATOM 725 N N . ASP A 1 96 ? 10.506 7.463 -14.956 1.00 85.75 96 ASP A N 1
ATOM 726 C CA . ASP A 1 96 ? 9.258 7.471 -14.210 1.00 85.75 96 ASP A CA 1
ATOM 727 C C . ASP A 1 96 ? 8.299 6.496 -14.877 1.00 85.75 96 ASP A C 1
ATOM 729 O O . ASP A 1 96 ? 7.986 6.645 -16.057 1.00 85.75 96 ASP A O 1
ATOM 733 N N . ALA A 1 97 ? 7.826 5.495 -14.136 1.00 88.19 97 ALA A N 1
ATOM 734 C CA . ALA A 1 97 ? 6.890 4.486 -14.622 1.00 88.19 97 ALA A CA 1
ATOM 735 C C . ALA A 1 97 ? 5.673 4.397 -13.698 1.00 88.19 97 ALA A C 1
ATOM 737 O O . ALA A 1 97 ? 5.805 4.221 -12.486 1.00 88.19 97 ALA A O 1
ATOM 738 N N . THR A 1 98 ? 4.473 4.508 -14.267 1.00 89.62 98 THR A N 1
ATOM 739 C CA . THR A 1 98 ? 3.206 4.418 -13.534 1.00 89.62 98 THR A CA 1
ATOM 740 C C . THR A 1 98 ? 2.395 3.211 -13.976 1.00 89.62 98 THR A C 1
ATOM 742 O O . THR A 1 98 ? 2.128 3.007 -15.162 1.00 89.62 98 THR A O 1
ATOM 745 N N . PHE A 1 99 ? 1.969 2.424 -12.992 1.00 92.00 99 PHE A N 1
ATOM 746 C CA . PHE A 1 99 ? 1.187 1.207 -13.171 1.00 92.00 99 PHE A CA 1
ATOM 747 C C . PHE A 1 99 ? -0.213 1.392 -12.599 1.00 92.00 99 PHE A C 1
ATOM 749 O O . PHE A 1 99 ? -0.378 2.042 -11.566 1.00 92.00 99 PHE A O 1
ATOM 756 N N . LYS A 1 100 ? -1.217 0.788 -13.240 1.00 93.44 100 LYS A N 1
ATOM 757 C CA . LYS A 1 100 ? -2.540 0.656 -12.634 1.00 93.44 100 LYS A CA 1
ATOM 758 C C . LYS A 1 100 ? -2.496 -0.521 -11.680 1.00 93.44 100 LYS A C 1
ATOM 760 O O . LYS A 1 100 ? -1.976 -1.581 -12.030 1.00 93.44 100 LYS A O 1
ATOM 765 N N . VAL A 1 101 ? -3.049 -0.339 -10.490 1.00 93.81 101 VAL A N 1
ATOM 766 C CA . VAL A 1 101 ? -3.112 -1.392 -9.478 1.00 93.81 101 VAL A CA 1
ATOM 767 C C . VAL A 1 101 ? -4.527 -1.574 -8.956 1.00 93.81 101 VAL A C 1
ATOM 769 O O . VAL A 1 101 ? -5.296 -0.617 -8.866 1.00 93.81 101 VAL A O 1
ATOM 772 N N . LYS A 1 102 ? -4.850 -2.814 -8.592 1.00 94.81 102 LYS A N 1
ATOM 773 C CA . LYS A 1 102 ? -6.040 -3.184 -7.827 1.00 94.81 102 LYS A CA 1
ATOM 774 C C . LYS A 1 102 ? -5.612 -3.599 -6.432 1.00 94.81 102 LYS A C 1
ATOM 776 O O . LYS A 1 102 ? -4.910 -4.593 -6.264 1.00 94.81 102 LYS A O 1
ATOM 781 N N . ILE A 1 103 ? -6.050 -2.847 -5.439 1.00 94.00 103 ILE A N 1
ATOM 782 C CA . ILE A 1 103 ? -5.754 -3.083 -4.032 1.00 94.00 103 ILE A CA 1
ATOM 783 C C . ILE A 1 103 ? -6.996 -3.726 -3.423 1.00 94.00 103 ILE A C 1
ATOM 785 O O . ILE A 1 103 ? -8.073 -3.130 -3.423 1.00 94.00 103 ILE A O 1
ATOM 789 N N . HIS A 1 104 ? -6.858 -4.967 -2.966 1.00 95.62 104 HIS A N 1
ATOM 790 C CA . HIS A 1 104 ? -7.953 -5.736 -2.377 1.00 95.62 104 HIS A CA 1
ATOM 791 C C . HIS A 1 104 ? -7.957 -5.502 -0.876 1.00 95.62 104 HIS A C 1
ATOM 793 O O . HIS A 1 104 ? -7.010 -5.879 -0.187 1.00 95.62 104 HIS A O 1
ATOM 799 N N . VAL A 1 105 ? -9.016 -4.870 -0.388 1.00 94.44 105 VAL A N 1
ATOM 800 C CA . VAL A 1 105 ? -9.153 -4.449 1.004 1.00 94.44 105 VAL A CA 1
ATOM 801 C C . VAL A 1 105 ? -10.328 -5.182 1.617 1.00 94.44 105 VAL A C 1
ATOM 803 O O . VAL A 1 105 ? -11.441 -5.100 1.097 1.00 94.44 105 VAL A O 1
ATOM 806 N N . LYS A 1 106 ? -10.089 -5.869 2.730 1.00 94.56 106 LYS A N 1
ATOM 807 C CA . LYS A 1 106 ? -11.124 -6.513 3.532 1.00 94.56 106 LYS A CA 1
ATOM 808 C C . LYS A 1 106 ? -11.370 -5.707 4.795 1.00 94.56 106 LYS A C 1
ATOM 810 O O . LYS A 1 106 ? -10.414 -5.301 5.451 1.00 94.56 106 LYS A O 1
ATOM 815 N N . ARG A 1 107 ? -12.632 -5.512 5.172 1.00 93.44 107 ARG A N 1
ATOM 816 C CA . ARG A 1 107 ? -12.959 -4.992 6.504 1.00 93.44 107 ARG A CA 1
ATOM 817 C C . ARG A 1 107 ? -12.968 -6.135 7.511 1.00 93.44 107 ARG A C 1
ATOM 819 O O . ARG A 1 107 ? -13.665 -7.131 7.319 1.00 93.44 107 ARG A O 1
ATOM 826 N N . ILE A 1 108 ? -12.213 -5.978 8.590 1.00 92.88 108 ILE A N 1
ATOM 827 C CA . ILE A 1 108 ? -12.058 -6.992 9.641 1.00 92.88 108 ILE A CA 1
ATOM 828 C C . ILE A 1 108 ? -12.681 -6.566 10.974 1.00 92.88 108 ILE A C 1
ATOM 830 O O . ILE A 1 108 ? -13.019 -7.434 11.773 1.00 92.88 108 ILE A O 1
ATOM 834 N N . SER A 1 109 ? -12.912 -5.264 11.174 1.00 91.12 109 SER A N 1
ATOM 835 C CA . SER A 1 109 ? -13.541 -4.718 12.383 1.00 91.12 109 SER A CA 1
ATOM 836 C C . SER A 1 109 ? -14.454 -3.538 12.052 1.00 91.12 109 SER A C 1
ATOM 838 O O . SER A 1 109 ? -14.348 -2.929 10.985 1.00 91.12 109 SER A O 1
ATOM 840 N N . ASN A 1 110 ? -15.363 -3.209 12.970 1.00 90.25 110 ASN A N 1
ATOM 841 C CA . ASN A 1 110 ? -16.089 -1.942 12.908 1.00 90.25 110 ASN A CA 1
ATOM 842 C C . ASN A 1 110 ? -15.152 -0.774 13.255 1.00 90.25 110 ASN A C 1
ATOM 844 O O . ASN A 1 110 ? -14.185 -0.990 13.991 1.00 90.25 110 ASN A O 1
ATOM 848 N N . PRO A 1 111 ? -15.449 0.451 12.786 1.00 88.56 111 PRO A N 1
ATOM 849 C CA . PRO A 1 111 ? -14.688 1.628 13.170 1.00 88.56 111 PRO A CA 1
ATOM 850 C C . PRO A 1 111 ? -14.677 1.837 14.678 1.00 88.56 111 PRO A C 1
ATOM 852 O O . PRO A 1 111 ? -15.731 1.836 15.313 1.00 88.56 111 PRO A O 1
ATOM 855 N N . ALA A 1 112 ? -13.484 2.036 15.239 1.00 86.19 112 ALA A N 1
ATOM 856 C CA . ALA A 1 112 ? -13.331 2.429 16.639 1.00 86.19 112 ALA A CA 1
ATOM 857 C C . ALA A 1 112 ? -13.715 3.904 16.861 1.00 86.19 112 ALA A C 1
ATOM 859 O O . ALA A 1 112 ? -14.066 4.297 17.971 1.00 86.19 112 ALA A O 1
ATOM 860 N N . PHE A 1 113 ? -13.666 4.706 15.794 1.00 85.75 113 PHE A N 1
ATOM 861 C CA . PHE A 1 113 ? -13.984 6.129 15.787 1.00 85.75 113 PHE A CA 1
ATOM 862 C C . PHE A 1 113 ? -14.860 6.480 14.581 1.00 85.75 113 PHE A C 1
ATOM 864 O O . PHE A 1 113 ? -14.841 5.792 13.559 1.00 85.75 113 PHE A O 1
ATOM 871 N N . ASP A 1 114 ? -15.589 7.591 14.675 1.00 83.06 114 ASP A N 1
ATOM 872 C CA . ASP A 1 114 ? -16.427 8.080 13.581 1.00 83.06 114 ASP A CA 1
ATOM 873 C C . ASP A 1 114 ? -15.613 8.382 12.314 1.00 83.06 114 ASP A C 1
ATOM 875 O O . ASP A 1 114 ? -14.648 9.150 12.320 1.00 83.06 114 ASP A O 1
ATOM 879 N N . VAL A 1 115 ? -16.068 7.841 11.183 1.00 76.31 115 VAL A N 1
ATOM 880 C CA . VAL A 1 115 ? -15.425 7.981 9.864 1.00 76.31 115 VAL A CA 1
ATOM 881 C C . VAL A 1 115 ? -15.891 9.265 9.162 1.00 76.31 115 VAL A C 1
ATOM 883 O O . VAL A 1 115 ? -16.399 9.256 8.042 1.00 76.31 115 VAL A O 1
ATOM 886 N N . SER A 1 116 ? -15.763 10.406 9.837 1.00 64.44 116 SER A N 1
ATOM 887 C CA . SER A 1 116 ? -16.313 11.689 9.365 1.00 64.44 116 SER A CA 1
ATOM 888 C C . SER A 1 116 ? -15.598 12.276 8.134 1.00 64.44 116 SER A C 1
ATOM 890 O O . SER A 1 116 ? -16.193 13.076 7.414 1.00 64.44 116 SER A O 1
ATOM 892 N N . TYR A 1 117 ? -14.364 11.846 7.840 1.00 60.09 117 TYR A N 1
ATOM 893 C CA . TYR A 1 117 ? -13.518 12.418 6.778 1.00 60.09 117 TYR A CA 1
ATOM 894 C C . TYR A 1 117 ? -13.117 11.441 5.657 1.00 60.09 117 TYR A C 1
ATOM 896 O O . TYR A 1 117 ? -12.229 11.762 4.870 1.00 60.09 117 TYR A O 1
ATOM 904 N N . GLN A 1 118 ? -13.810 10.299 5.525 1.00 73.19 118 GLN A N 1
ATOM 905 C CA . GLN A 1 118 ? -13.459 9.204 4.598 1.00 73.19 118 GLN A CA 1
ATOM 906 C C . GLN A 1 118 ? -12.075 8.594 4.901 1.00 73.19 118 GLN A C 1
ATOM 908 O O . GLN A 1 118 ? -11.309 9.103 5.721 1.00 73.19 118 GLN A O 1
ATOM 913 N N . TYR A 1 119 ? -11.763 7.460 4.273 1.00 79.31 119 TYR A N 1
ATOM 914 C CA . TYR A 1 119 ? -10.443 6.849 4.402 1.00 79.31 119 TYR A CA 1
ATOM 915 C C . TYR A 1 119 ? -9.483 7.441 3.380 1.00 79.31 119 TYR A C 1
ATOM 917 O O . TYR A 1 119 ? -9.891 7.870 2.300 1.00 79.31 119 TYR A O 1
ATOM 925 N N . VAL A 1 120 ? -8.195 7.421 3.697 1.00 79.88 120 VAL A N 1
ATOM 926 C CA . VAL A 1 120 ? -7.139 7.888 2.798 1.00 79.88 120 VAL A CA 1
ATOM 927 C C . VAL A 1 120 ? -6.177 6.745 2.512 1.00 79.88 120 VAL A C 1
ATOM 929 O O . VAL A 1 120 ? -5.775 6.037 3.435 1.00 79.88 120 VAL A O 1
ATOM 932 N N . MET A 1 121 ? -5.790 6.582 1.243 1.00 78.44 121 MET A N 1
ATOM 933 C CA . MET A 1 121 ? -4.842 5.549 0.821 1.00 78.44 121 MET A CA 1
ATOM 934 C C . MET A 1 121 ? -3.596 6.152 0.164 1.00 78.44 121 MET A C 1
ATOM 936 O O . MET A 1 121 ? -3.532 6.254 -1.063 1.00 78.44 121 MET A O 1
ATOM 940 N N . PRO A 1 122 ? -2.603 6.602 0.951 1.00 71.50 122 PRO A N 1
ATOM 941 C CA . PRO A 1 122 ? -1.369 7.124 0.396 1.00 71.50 122 PRO A CA 1
ATOM 942 C C . PRO A 1 122 ? -0.416 5.987 0.005 1.00 71.50 122 PRO A C 1
ATOM 944 O O . PRO A 1 122 ? -0.405 4.903 0.596 1.00 71.50 122 PRO A O 1
ATOM 947 N N . LYS A 1 123 ? 0.439 6.284 -0.975 1.00 68.12 123 LYS A N 1
ATOM 948 C CA . LYS A 1 123 ? 1.627 5.498 -1.307 1.00 68.12 123 LYS A CA 1
ATOM 949 C C . LYS A 1 123 ? 2.849 6.183 -0.700 1.00 68.12 123 LYS A C 1
ATOM 951 O O . LYS A 1 123 ? 3.125 7.331 -1.041 1.00 68.12 123 LYS A O 1
ATOM 956 N N . ILE A 1 124 ? 3.597 5.485 0.151 1.00 63.62 124 ILE A N 1
ATOM 957 C CA . ILE A 1 124 ? 4.792 6.024 0.815 1.00 63.62 124 ILE A CA 1
ATOM 958 C C . ILE A 1 124 ? 6.032 5.255 0.359 1.00 63.62 124 ILE A C 1
ATOM 960 O O . ILE A 1 124 ? 6.019 4.032 0.307 1.00 63.62 124 ILE A O 1
ATOM 964 N N . ILE A 1 125 ? 7.106 5.967 0.007 1.00 52.09 125 ILE A N 1
ATOM 965 C CA . ILE A 1 125 ? 8.335 5.375 -0.559 1.00 52.09 125 ILE A CA 1
ATOM 966 C C . ILE A 1 125 ? 9.420 5.147 0.523 1.00 52.09 125 ILE A C 1
ATOM 968 O O . ILE A 1 125 ? 10.407 4.464 0.269 1.00 52.09 125 ILE A O 1
ATOM 972 N N . ARG A 1 126 ? 9.233 5.661 1.753 1.00 56.75 126 ARG A N 1
ATOM 973 C CA . ARG A 1 126 ? 10.090 5.406 2.932 1.00 56.75 126 ARG A CA 1
ATOM 974 C C . ARG A 1 126 ? 9.306 5.478 4.244 1.00 56.75 126 ARG A C 1
ATOM 976 O O . ARG A 1 126 ? 8.519 6.400 4.428 1.00 56.75 126 ARG A O 1
ATOM 983 N N . VAL A 1 127 ? 9.568 4.562 5.179 1.00 52.38 127 VAL A N 1
ATOM 984 C CA . VAL A 1 127 ? 9.047 4.656 6.555 1.00 52.38 127 VAL A CA 1
ATOM 985 C C . VAL A 1 127 ? 9.801 5.770 7.277 1.00 52.38 127 VAL A C 1
ATOM 987 O O . VAL A 1 127 ? 11.015 5.676 7.450 1.00 52.38 127 VAL A O 1
ATOM 990 N N . LEU A 1 128 ? 9.098 6.832 7.662 1.00 53.22 128 LEU A N 1
ATOM 991 C CA . LEU A 1 128 ? 9.663 7.965 8.393 1.00 53.22 128 LEU A CA 1
ATOM 992 C C . LEU A 1 128 ? 9.181 7.940 9.857 1.00 53.22 128 LEU A C 1
ATOM 994 O O . LEU A 1 128 ? 8.032 7.556 10.100 1.00 53.22 128 LEU A O 1
ATOM 998 N N . PRO A 1 129 ? 10.017 8.349 10.829 1.00 51.84 129 PRO A N 1
ATOM 999 C CA . PRO A 1 129 ? 9.554 8.681 12.178 1.00 51.84 129 PRO A CA 1
ATOM 1000 C C . PRO A 1 129 ? 8.495 9.794 12.120 1.00 51.84 129 PRO A C 1
ATOM 1002 O O . PRO A 1 129 ? 8.620 10.700 11.292 1.00 51.84 129 PRO A O 1
ATOM 1005 N N . LEU A 1 130 ? 7.473 9.759 12.986 1.00 50.50 130 LEU A N 1
ATOM 1006 C CA . LEU A 1 130 ? 6.522 10.872 13.089 1.00 50.50 130 LEU A CA 1
ATOM 1007 C C . LEU A 1 130 ? 7.241 12.117 13.648 1.00 50.50 130 LEU A C 1
ATOM 1009 O O . LEU A 1 130 ? 7.878 12.060 14.699 1.00 50.50 130 LEU A O 1
ATOM 1013 N N . GLY A 1 131 ? 7.160 13.240 12.926 1.00 45.22 131 GLY A N 1
ATOM 1014 C CA . GLY A 1 131 ? 7.557 14.561 13.425 1.00 45.22 131 GLY A CA 1
ATOM 1015 C C . GLY A 1 131 ? 6.498 15.145 14.367 1.00 45.22 131 GLY A C 1
ATOM 1016 O O . GLY A 1 131 ? 5.342 14.730 14.333 1.00 45.22 131 GLY A O 1
ATOM 1017 N N . SER A 1 132 ? 6.885 16.113 15.204 1.00 37.91 132 SER A N 1
ATOM 1018 C CA . SER A 1 132 ? 6.075 16.646 16.316 1.00 37.91 132 SER A CA 1
ATOM 1019 C C . SER A 1 132 ? 4.839 17.475 15.934 1.00 37.91 132 SER A C 1
ATOM 1021 O O . SER A 1 132 ? 4.177 17.977 16.832 1.00 37.91 132 SER A O 1
ATOM 1023 N N . ASP A 1 133 ? 4.493 17.570 14.652 1.00 35.81 133 ASP A N 1
ATOM 1024 C CA . ASP A 1 133 ? 3.197 18.063 14.179 1.00 35.81 133 ASP A CA 1
ATOM 1025 C C . ASP A 1 133 ? 2.569 16.943 13.339 1.00 35.81 133 ASP A C 1
ATOM 1027 O O . ASP A 1 133 ? 2.891 16.735 12.168 1.00 35.81 133 ASP A O 1
ATOM 1031 N N . ALA A 1 134 ? 1.773 16.123 14.026 1.00 42.50 134 ALA A N 1
ATOM 1032 C CA . ALA A 1 134 ? 1.283 14.826 13.580 1.00 42.50 134 ALA A CA 1
ATOM 1033 C C . ALA A 1 134 ? 0.625 14.898 12.191 1.00 42.50 134 ALA A C 1
ATOM 1035 O O . ALA A 1 134 ? -0.420 15.518 12.023 1.00 42.50 134 ALA A O 1
ATOM 1036 N N . PHE A 1 135 ? 1.223 14.209 11.215 1.00 45.38 135 PHE A N 1
ATOM 1037 C CA . PHE A 1 135 ? 0.776 14.135 9.819 1.00 45.38 135 PHE A CA 1
ATOM 1038 C C . PHE A 1 135 ? 0.868 15.439 9.022 1.00 45.38 135 PHE A C 1
ATOM 1040 O O . PHE A 1 135 ? -0.115 15.920 8.457 1.00 45.38 135 PHE A O 1
ATOM 1047 N N . ASP A 1 136 ? 2.086 15.942 8.832 1.00 38.34 136 ASP A N 1
ATOM 1048 C CA . ASP A 1 136 ? 2.332 16.816 7.693 1.00 38.34 136 ASP A CA 1
ATOM 1049 C C . ASP A 1 136 ? 2.366 16.012 6.374 1.00 38.34 136 ASP A C 1
ATOM 1051 O O . ASP A 1 136 ? 3.418 15.624 5.868 1.00 38.34 136 ASP A O 1
ATOM 1055 N N . ILE A 1 137 ? 1.187 15.762 5.795 1.00 40.81 137 ILE A N 1
ATOM 1056 C CA . ILE A 1 137 ? 1.057 15.261 4.414 1.00 40.81 137 ILE A CA 1
ATOM 1057 C C . ILE A 1 137 ? 1.417 16.328 3.362 1.00 40.81 137 ILE A C 1
ATOM 1059 O O . ILE A 1 137 ? 1.349 16.032 2.172 1.00 40.81 137 ILE A O 1
ATOM 1063 N N . SER A 1 138 ? 1.759 17.562 3.764 1.00 35.38 138 SER A N 1
ATOM 1064 C CA . SER A 1 138 ? 2.114 18.658 2.851 1.00 35.38 138 SER A CA 1
ATOM 1065 C C . SER A 1 138 ? 3.604 18.698 2.495 1.00 35.38 138 SER A C 1
ATOM 1067 O O . SER A 1 138 ? 3.950 19.172 1.413 1.00 35.38 138 SER A O 1
ATOM 1069 N N . SER A 1 139 ? 4.489 18.147 3.337 1.00 36.94 139 SER A N 1
ATOM 1070 C CA . SER A 1 139 ? 5.933 18.040 3.047 1.00 36.94 139 SER A CA 1
ATOM 1071 C C . SER A 1 139 ? 6.312 16.819 2.210 1.00 36.94 139 SER A C 1
ATOM 1073 O O . SER A 1 139 ? 7.434 16.732 1.706 1.00 36.94 139 SER A O 1
ATOM 1075 N N . PHE A 1 140 ? 5.371 15.907 1.982 1.00 39.12 140 PHE A N 1
ATOM 1076 C CA . PHE A 1 140 ? 5.477 14.919 0.924 1.00 39.12 140 PHE A CA 1
ATOM 1077 C C . PHE A 1 140 ? 4.606 15.421 -0.222 1.00 39.12 140 PHE A C 1
ATOM 1079 O O . PHE A 1 140 ? 3.392 15.408 -0.069 1.00 39.12 140 PHE A O 1
ATOM 1086 N N . PRO A 1 141 ? 5.134 15.852 -1.378 1.00 31.03 141 PRO A N 1
ATOM 1087 C CA . PRO A 1 141 ? 4.308 15.803 -2.564 1.00 31.03 141 PRO A CA 1
ATOM 1088 C C . PRO A 1 141 ? 4.127 14.309 -2.821 1.00 31.03 141 PRO A C 1
ATOM 1090 O O . PRO A 1 141 ? 5.087 13.652 -3.245 1.00 31.03 141 PRO A O 1
ATOM 1093 N N . PRO A 1 142 ? 2.960 13.694 -2.557 1.00 39.03 142 PRO A N 1
ATOM 1094 C CA . PRO A 1 142 ? 2.743 12.466 -3.266 1.00 39.03 142 PRO A CA 1
ATOM 1095 C C . PRO A 1 142 ? 2.782 12.878 -4.739 1.00 39.03 142 PRO A C 1
ATOM 1097 O O . PRO A 1 142 ? 2.264 13.928 -5.130 1.00 39.03 142 PRO A O 1
ATOM 1100 N N . VAL A 1 143 ? 3.411 12.066 -5.578 1.00 40.06 143 VAL A N 1
ATOM 1101 C CA . VAL A 1 143 ? 3.345 12.289 -7.028 1.00 40.06 143 VAL A CA 1
ATOM 1102 C C . VAL A 1 143 ? 1.861 12.347 -7.484 1.00 40.06 143 VAL A C 1
ATOM 1104 O O . VAL A 1 143 ? 1.571 12.854 -8.560 1.00 40.06 143 VAL A O 1
ATOM 1107 N N . PHE A 1 144 ? 0.911 11.930 -6.621 1.00 49.50 144 PHE A N 1
ATOM 1108 C CA . PHE A 1 144 ? -0.540 12.084 -6.752 1.00 49.50 144 PHE A CA 1
ATOM 1109 C C . PHE A 1 144 ? -1.210 12.382 -5.397 1.00 49.50 144 PHE A C 1
ATOM 1111 O O . PHE A 1 144 ? -0.968 11.619 -4.467 1.00 49.50 144 PHE A O 1
ATOM 1118 N N . PRO A 1 145 ? -2.064 13.416 -5.244 1.00 50.12 145 PRO A N 1
ATOM 1119 C CA . PRO A 1 145 ? -2.720 13.732 -3.968 1.00 50.12 145 PRO A CA 1
ATOM 1120 C C . PRO A 1 145 ? -3.379 12.487 -3.349 1.00 50.12 145 PRO A C 1
ATOM 1122 O O . PRO A 1 145 ? -3.870 11.639 -4.102 1.00 50.12 145 PRO A O 1
ATOM 1125 N N . PRO A 1 146 ? -3.407 12.362 -2.006 1.00 59.56 146 PRO A N 1
ATOM 1126 C CA . PRO A 1 146 ? -4.056 11.231 -1.362 1.00 59.56 146 PRO A CA 1
ATOM 1127 C C . PRO A 1 146 ? -5.501 11.158 -1.856 1.00 59.56 146 PRO A C 1
ATOM 1129 O O . PRO A 1 146 ? -6.271 12.099 -1.663 1.00 59.56 146 PRO A O 1
ATOM 1132 N N . LEU A 1 147 ? -5.860 10.075 -2.544 1.00 63.19 147 LEU A N 1
ATOM 1133 C CA . LEU A 1 147 ? -7.225 9.906 -3.017 1.00 63.19 147 LEU A CA 1
ATOM 1134 C C . LEU A 1 147 ? -8.082 9.510 -1.812 1.00 63.19 147 LEU A C 1
ATOM 1136 O O . LEU A 1 147 ? -7.794 8.478 -1.193 1.00 63.19 147 LEU A O 1
ATOM 1140 N N . PRO A 1 148 ? -9.114 10.293 -1.454 1.00 73.94 148 PRO A N 1
ATOM 1141 C CA . PRO A 1 148 ? -10.100 9.807 -0.512 1.00 73.94 148 PRO A CA 1
ATOM 1142 C C . PRO A 1 148 ? -10.761 8.567 -1.119 1.00 73.94 148 PRO A C 1
ATOM 1144 O O . PRO A 1 148 ? -11.180 8.563 -2.280 1.00 73.94 148 PRO A O 1
ATOM 1147 N N . VAL A 1 149 ? -10.821 7.496 -0.338 1.00 79.50 149 VAL A N 1
ATOM 1148 C CA . VAL A 1 149 ? -11.422 6.222 -0.722 1.00 79.50 149 VAL A CA 1
ATOM 1149 C C . VAL A 1 149 ? -12.646 5.962 0.133 1.00 79.50 149 VAL A C 1
ATOM 1151 O O . VAL A 1 149 ? -12.616 6.043 1.362 1.00 79.50 149 VAL A O 1
ATOM 1154 N N . ARG A 1 150 ? -13.742 5.613 -0.541 1.00 81.50 150 ARG A N 1
ATOM 1155 C CA . ARG A 1 150 ? -14.953 5.130 0.116 1.00 81.50 150 ARG A CA 1
ATOM 1156 C C . ARG A 1 150 ? -14.829 3.631 0.336 1.00 81.50 150 ARG A C 1
ATOM 1158 O O . ARG A 1 150 ? -14.746 2.869 -0.625 1.00 81.50 150 ARG A O 1
ATOM 1165 N N . LEU A 1 151 ? -14.815 3.228 1.600 1.00 85.69 151 LEU A N 1
ATOM 1166 C CA . LEU A 1 151 ? -14.768 1.834 2.038 1.00 85.69 151 LEU A CA 1
ATOM 1167 C C . LEU A 1 151 ? -16.041 1.511 2.834 1.00 85.69 151 LEU A C 1
ATOM 1169 O O . LEU A 1 151 ? -15.984 1.023 3.961 1.00 85.69 151 LEU A O 1
ATOM 1173 N N . ASP A 1 152 ? -17.194 1.816 2.233 1.00 84.50 152 ASP A N 1
ATOM 1174 C CA . ASP A 1 152 ? -18.526 1.578 2.799 1.00 84.50 152 ASP A CA 1
ATOM 1175 C C . ASP A 1 152 ? -18.890 0.092 2.651 1.00 84.50 152 ASP A C 1
ATOM 1177 O O . ASP A 1 152 ? -19.630 -0.304 1.752 1.00 84.50 152 ASP A O 1
ATOM 1181 N N . MET A 1 153 ? -18.299 -0.752 3.495 1.00 89.19 153 MET A N 1
ATOM 1182 C CA . MET A 1 153 ? -18.460 -2.208 3.454 1.00 89.19 153 MET A CA 1
ATOM 1183 C C . MET A 1 153 ? -18.752 -2.777 4.847 1.00 89.19 153 MET A C 1
ATOM 1185 O O . MET A 1 153 ? -18.359 -2.185 5.859 1.00 89.19 153 MET A O 1
ATOM 1189 N N . ALA A 1 154 ? -19.454 -3.911 4.921 1.00 89.88 154 ALA A N 1
ATOM 1190 C CA . ALA A 1 154 ? -19.693 -4.587 6.192 1.00 89.88 154 ALA A CA 1
ATOM 1191 C C . ALA A 1 154 ? -18.431 -5.330 6.662 1.00 89.88 154 ALA A C 1
ATOM 1193 O O . ALA A 1 154 ? -17.513 -5.596 5.886 1.00 89.88 154 ALA A O 1
ATOM 1194 N N . VAL A 1 155 ? -18.361 -5.674 7.950 1.00 91.12 155 VAL A N 1
ATOM 1195 C CA . VAL A 1 155 ? -17.288 -6.546 8.453 1.00 91.12 155 VAL A CA 1
ATOM 1196 C C . VAL A 1 155 ? -17.358 -7.896 7.736 1.00 91.12 155 VAL A C 1
ATOM 1198 O O . VAL A 1 155 ? -18.412 -8.525 7.696 1.00 91.12 155 VAL A O 1
ATOM 1201 N N . GLY A 1 156 ? -16.230 -8.336 7.178 1.00 89.44 156 GLY A N 1
ATOM 1202 C CA . GLY A 1 156 ? -16.111 -9.548 6.367 1.00 89.44 156 GLY A CA 1
ATOM 1203 C C . GLY A 1 156 ? -16.099 -9.296 4.857 1.00 89.44 156 GLY A C 1
ATOM 1204 O O . GLY A 1 156 ? -15.522 -10.109 4.130 1.00 89.44 156 GLY A O 1
ATOM 1205 N N . ASP A 1 157 ? -16.650 -8.171 4.393 1.00 93.25 157 ASP A N 1
ATOM 1206 C CA . ASP A 1 157 ? -16.676 -7.816 2.974 1.00 93.25 157 ASP A CA 1
ATOM 1207 C C . ASP A 1 157 ? -15.287 -7.434 2.455 1.00 93.25 157 ASP A C 1
ATOM 1209 O O . ASP A 1 157 ? -14.407 -6.983 3.193 1.00 93.25 157 ASP A O 1
ATOM 1213 N N . THR A 1 158 ? -15.101 -7.603 1.145 1.00 95.19 158 THR A N 1
ATOM 1214 C CA . THR A 1 158 ? -13.899 -7.182 0.421 1.00 95.19 158 THR A CA 1
ATOM 1215 C C . THR A 1 158 ? -14.281 -6.226 -0.700 1.00 95.19 158 THR A C 1
ATOM 1217 O O . THR A 1 158 ? -15.195 -6.509 -1.472 1.00 95.19 158 THR A O 1
ATOM 1220 N N . SER A 1 159 ? -13.546 -5.124 -0.828 1.00 93.69 159 SER A N 1
ATOM 1221 C CA . SER A 1 159 ? -13.635 -4.217 -1.972 1.00 93.69 159 SER A CA 1
ATOM 1222 C C . SER A 1 159 ? -12.304 -4.114 -2.698 1.00 93.69 159 SER A C 1
ATOM 1224 O O . SER A 1 159 ? -11.240 -4.453 -2.175 1.00 93.69 159 SER A O 1
ATOM 1226 N N . VAL A 1 160 ? -12.380 -3.631 -3.932 1.00 93.69 160 VAL A N 1
ATOM 1227 C CA . VAL A 1 160 ? -11.230 -3.388 -4.789 1.00 93.69 160 VAL A CA 1
ATOM 1228 C C . VAL A 1 160 ? -11.105 -1.893 -5.021 1.00 93.69 160 VAL A C 1
ATOM 1230 O O . VAL A 1 160 ? -11.979 -1.270 -5.623 1.00 93.69 160 VAL A O 1
ATOM 1233 N N . VAL A 1 161 ? -9.978 -1.334 -4.597 1.00 91.44 161 VAL A N 1
ATOM 1234 C CA . VAL A 1 161 ? -9.590 0.042 -4.902 1.00 91.44 161 VAL A CA 1
ATOM 1235 C C . VAL A 1 161 ? -8.685 0.032 -6.129 1.00 91.44 161 VAL A C 1
ATOM 1237 O O . VAL A 1 161 ? -7.680 -0.675 -6.155 1.00 91.44 161 VAL A O 1
ATOM 1240 N N . ILE A 1 162 ? -9.028 0.819 -7.149 1.00 90.38 162 ILE A N 1
ATOM 1241 C CA . ILE A 1 162 ? -8.171 1.027 -8.320 1.00 90.38 162 ILE A CA 1
ATOM 1242 C C . ILE A 1 162 ? -7.355 2.297 -8.096 1.00 90.38 162 ILE A C 1
ATOM 1244 O O . ILE A 1 162 ? -7.925 3.363 -7.870 1.00 90.38 162 ILE A O 1
ATOM 1248 N N . ALA A 1 163 ? -6.033 2.189 -8.191 1.00 88.75 163 ALA A N 1
ATOM 1249 C CA . ALA A 1 163 ? -5.116 3.299 -7.956 1.00 88.75 163 ALA A CA 1
ATOM 1250 C C . ALA A 1 163 ? -3.965 3.313 -8.970 1.00 88.75 163 ALA A C 1
ATOM 1252 O O . ALA A 1 163 ? -3.789 2.379 -9.759 1.00 88.75 163 ALA A O 1
ATOM 1253 N N . ASP A 1 164 ? -3.187 4.392 -8.934 1.00 87.06 164 ASP A N 1
ATOM 1254 C CA . ASP A 1 164 ? -1.932 4.519 -9.664 1.00 87.06 164 ASP A CA 1
ATOM 1255 C C . ASP A 1 164 ? -0.739 4.286 -8.741 1.00 87.06 164 ASP A C 1
ATOM 1257 O O . ASP A 1 164 ? -0.667 4.796 -7.623 1.00 87.06 164 ASP A O 1
ATOM 1261 N N . ALA A 1 165 ? 0.222 3.510 -9.233 1.00 86.94 165 ALA A N 1
ATOM 1262 C CA . ALA A 1 165 ? 1.472 3.220 -8.561 1.00 86.94 165 ALA A CA 1
ATOM 1263 C C . ALA A 1 165 ? 2.633 3.756 -9.407 1.00 86.94 165 ALA A C 1
ATOM 1265 O O . ALA A 1 165 ? 3.079 3.094 -10.341 1.00 86.94 165 ALA A O 1
ATOM 1266 N N . SER A 1 166 ? 3.131 4.948 -9.067 1.00 84.56 166 SER A N 1
ATOM 1267 C CA . SER A 1 166 ? 4.227 5.614 -9.795 1.00 84.56 166 SER A CA 1
ATOM 1268 C C . SER A 1 166 ? 5.580 5.422 -9.134 1.00 84.56 166 SER A C 1
ATOM 1270 O O . SER A 1 166 ? 5.720 5.638 -7.930 1.00 84.56 166 SER A O 1
ATOM 1272 N N . TYR A 1 167 ? 6.571 5.014 -9.906 1.00 83.00 167 TYR A N 1
ATOM 1273 C CA . TYR A 1 167 ? 7.907 4.666 -9.446 1.00 83.00 167 TYR A CA 1
ATOM 1274 C C . TYR A 1 167 ? 8.922 5.512 -10.214 1.00 83.00 167 TYR A C 1
ATOM 1276 O O . TYR A 1 167 ? 8.888 5.523 -11.441 1.00 83.00 167 TYR A O 1
ATOM 1284 N N . HIS A 1 168 ? 9.795 6.205 -9.483 1.00 82.62 168 HIS A N 1
ATOM 1285 C CA . HIS A 1 168 ? 10.958 6.905 -10.024 1.00 82.62 168 HIS A CA 1
ATOM 1286 C C . HIS A 1 168 ? 12.170 5.994 -9.854 1.00 82.62 168 HIS A C 1
ATOM 1288 O O . HIS A 1 168 ? 12.584 5.742 -8.722 1.00 82.62 168 HIS A O 1
ATOM 1294 N N . ALA A 1 169 ? 12.692 5.453 -10.949 1.00 81.69 169 ALA A N 1
ATOM 1295 C CA . ALA A 1 169 ? 13.772 4.478 -10.930 1.00 81.69 169 ALA A CA 1
ATOM 1296 C C . ALA A 1 169 ? 15.011 5.015 -11.652 1.00 81.69 169 ALA A C 1
ATOM 1298 O O . ALA A 1 169 ? 14.917 5.665 -12.695 1.00 81.69 169 ALA A O 1
ATOM 1299 N N . ARG A 1 170 ? 16.186 4.721 -11.093 1.00 82.31 170 ARG A N 1
ATOM 1300 C CA . ARG A 1 170 ? 17.486 4.998 -11.711 1.00 82.31 170 ARG A CA 1
ATOM 1301 C C . ARG A 1 170 ? 17.943 3.789 -12.526 1.00 82.31 170 ARG A C 1
ATOM 1303 O O . ARG A 1 170 ? 17.813 2.652 -12.083 1.00 82.31 170 ARG A O 1
ATOM 1310 N N . GLU A 1 171 ? 18.517 4.049 -13.691 1.00 80.44 171 GLU A N 1
ATOM 1311 C CA . GLU A 1 171 ? 19.219 3.063 -14.505 1.00 80.44 171 GLU A CA 1
ATOM 1312 C C . GLU A 1 171 ? 20.483 2.592 -13.781 1.00 80.44 171 GLU A C 1
ATOM 1314 O O . GLU A 1 171 ? 21.353 3.386 -13.411 1.00 80.44 171 GLU A O 1
ATOM 1319 N N . GLN A 1 172 ? 20.586 1.287 -13.575 1.00 75.00 172 GLN A N 1
ATOM 1320 C CA . GLN A 1 172 ? 21.775 0.624 -13.075 1.00 75.00 172 GLN A CA 1
ATOM 1321 C C . GLN A 1 172 ? 22.172 -0.490 -14.040 1.00 75.00 172 GLN A C 1
ATOM 1323 O O . GLN A 1 172 ? 21.353 -1.260 -14.527 1.00 75.00 172 GLN A O 1
ATOM 1328 N N . VAL A 1 173 ? 23.464 -0.604 -14.313 1.00 68.19 173 VAL A N 1
ATOM 1329 C CA . VAL A 1 173 ? 23.991 -1.706 -15.116 1.00 68.19 173 VAL A CA 1
ATOM 1330 C C . VAL A 1 173 ? 24.389 -2.815 -14.154 1.00 68.19 173 VAL A C 1
ATOM 1332 O O . VAL A 1 173 ? 25.331 -2.635 -13.382 1.00 68.19 173 VAL A O 1
ATOM 1335 N N . LEU A 1 174 ? 23.677 -3.946 -14.175 1.00 61.03 174 LEU A N 1
ATOM 1336 C CA . LEU A 1 174 ? 24.002 -5.085 -13.312 1.00 61.03 174 LEU A CA 1
ATOM 1337 C C . LEU A 1 174 ? 25.114 -5.941 -13.950 1.00 61.03 174 LEU A C 1
ATOM 1339 O O . LEU A 1 174 ? 24.915 -6.525 -15.025 1.00 61.03 174 LEU A O 1
ATOM 1343 N N . PRO A 1 175 ? 26.292 -6.070 -13.310 1.00 56.31 175 PRO A N 1
ATOM 1344 C CA . PRO A 1 175 ? 27.309 -7.024 -13.736 1.00 56.31 175 PRO A CA 1
ATOM 1345 C C . PRO A 1 175 ? 26.840 -8.470 -13.485 1.00 56.31 175 PRO A C 1
ATOM 1347 O O . PRO A 1 175 ? 26.034 -8.704 -12.584 1.00 56.31 175 PRO A O 1
ATOM 1350 N N . PRO A 1 176 ? 27.361 -9.472 -14.217 1.00 57.81 176 PRO A N 1
ATOM 1351 C CA . PRO A 1 176 ? 28.375 -9.378 -15.274 1.00 57.81 176 PRO A CA 1
ATOM 1352 C C . PRO A 1 176 ? 27.789 -9.131 -16.673 1.00 57.81 176 PRO A C 1
ATOM 1354 O O . PRO A 1 176 ? 28.538 -9.013 -17.637 1.00 57.81 176 PRO A O 1
ATOM 1357 N N . LEU A 1 177 ? 26.462 -9.102 -16.801 1.00 57.00 177 LEU A N 1
ATOM 1358 C CA . LEU A 1 177 ? 25.787 -9.125 -18.099 1.00 57.00 177 LEU A CA 1
ATOM 1359 C C . LEU A 1 177 ? 25.796 -7.766 -18.816 1.00 57.00 177 LEU A C 1
ATOM 1361 O O . LEU A 1 177 ? 25.520 -7.728 -20.010 1.00 57.00 177 LEU A O 1
ATOM 1365 N N . ASN A 1 178 ? 26.130 -6.671 -18.119 1.00 61.78 178 ASN A N 1
ATOM 1366 C CA . ASN A 1 178 ? 26.084 -5.300 -18.644 1.00 61.78 178 ASN A CA 1
ATOM 1367 C C . ASN A 1 178 ? 24.728 -4.926 -19.275 1.00 61.78 178 ASN A C 1
A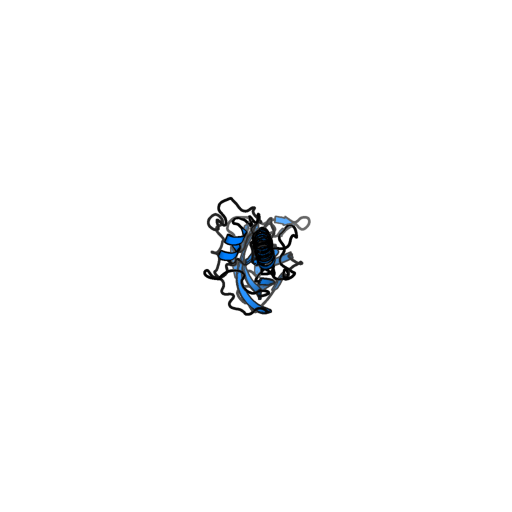TOM 1369 O O . ASN A 1 178 ? 24.663 -4.091 -20.175 1.00 61.78 178 ASN A O 1
ATOM 1373 N N . ILE A 1 179 ? 23.643 -5.548 -18.811 1.00 58.38 179 ILE A N 1
ATOM 1374 C CA . ILE A 1 179 ? 22.285 -5.227 -19.252 1.00 58.38 179 ILE A CA 1
ATOM 1375 C C . ILE A 1 179 ? 21.793 -4.063 -18.380 1.00 58.38 179 ILE A C 1
ATOM 1377 O O . ILE A 1 179 ? 21.909 -4.161 -17.151 1.00 58.38 179 ILE A O 1
ATOM 1381 N N . PRO A 1 180 ? 21.284 -2.967 -18.971 1.00 57.72 180 PRO A N 1
ATOM 1382 C CA . PRO A 1 180 ? 20.655 -1.906 -18.200 1.00 57.72 180 PRO A CA 1
ATOM 1383 C C . PRO A 1 180 ? 19.401 -2.454 -17.511 1.00 57.72 180 PRO A C 1
ATOM 1385 O O . PRO A 1 180 ? 18.537 -3.073 -18.129 1.00 57.72 180 PRO A O 1
ATOM 1388 N N . VAL A 1 181 ? 19.325 -2.262 -16.200 1.00 63.19 181 VAL A N 1
ATOM 1389 C CA . VAL A 1 181 ? 18.169 -2.577 -15.363 1.00 63.19 181 VAL A CA 1
ATOM 1390 C C . VAL A 1 181 ? 17.824 -1.309 -14.594 1.00 63.19 181 VAL A C 1
ATOM 1392 O O . VAL A 1 181 ? 18.690 -0.707 -13.968 1.00 63.19 181 VAL A O 1
ATOM 1395 N N . TYR A 1 182 ? 16.568 -0.870 -14.594 1.00 61.59 182 TYR A N 1
ATOM 1396 C CA . TYR A 1 182 ? 16.163 0.294 -13.798 1.00 61.59 182 TYR A CA 1
ATOM 1397 C C . TYR A 1 182 ? 15.994 -0.076 -12.314 1.00 61.59 182 TYR A C 1
ATOM 1399 O O . TYR A 1 182 ? 14.892 -0.061 -11.769 1.00 61.59 182 TYR A O 1
ATOM 1407 N N . SER A 1 183 ? 17.080 -0.426 -11.622 1.00 62.44 183 SER A N 1
ATOM 1408 C CA . SER A 1 183 ? 17.031 -0.744 -10.193 1.00 62.44 183 SER A CA 1
ATOM 1409 C C . SER A 1 183 ? 17.612 0.374 -9.338 1.00 62.44 183 SER A C 1
ATOM 1411 O O . SER A 1 183 ? 18.767 0.312 -8.954 1.00 62.44 183 SER A O 1
ATOM 1413 N N . GLU A 1 184 ? 16.795 1.343 -8.933 1.00 52.25 184 GLU A N 1
ATOM 1414 C CA . GLU A 1 184 ? 16.825 1.772 -7.529 1.00 52.25 184 GLU A CA 1
ATOM 1415 C C . GLU A 1 184 ? 15.589 2.603 -7.195 1.00 52.25 184 GLU A C 1
ATOM 1417 O O . GLU A 1 184 ? 15.517 3.795 -7.485 1.00 52.25 184 GLU A O 1
ATOM 1422 N N . ILE A 1 185 ? 14.631 1.978 -6.518 1.00 53.22 185 ILE A N 1
ATOM 1423 C CA . ILE A 1 185 ? 13.940 2.661 -5.430 1.00 53.22 185 ILE A CA 1
ATOM 1424 C C . ILE A 1 185 ? 14.536 2.052 -4.174 1.00 53.22 185 ILE A C 1
ATOM 1426 O O . ILE A 1 185 ? 14.249 0.908 -3.835 1.00 53.22 185 ILE A O 1
ATOM 1430 N N . SER A 1 186 ? 15.440 2.777 -3.518 1.00 45.31 186 SER A N 1
ATOM 1431 C CA . SER A 1 186 ? 15.983 2.337 -2.236 1.00 45.31 186 SER A CA 1
ATOM 1432 C C . SER A 1 186 ? 14.921 2.526 -1.153 1.00 45.31 186 SER A C 1
ATOM 1434 O O . SER A 1 186 ? 14.796 3.603 -0.559 1.00 45.31 186 SER A O 1
ATOM 1436 N N . GLY A 1 187 ? 14.130 1.474 -0.933 1.00 52.34 187 GLY A N 1
ATOM 1437 C CA . GLY A 1 187 ? 13.164 1.374 0.159 1.00 52.34 187 GLY A CA 1
ATOM 1438 C C . GLY A 1 187 ? 11.924 0.548 -0.183 1.00 52.34 187 GLY A C 1
ATOM 1439 O O . GLY A 1 187 ? 11.496 0.487 -1.335 1.00 52.34 187 GLY A O 1
ATOM 1440 N N . ASN A 1 188 ? 11.325 -0.054 0.846 1.00 59.16 188 ASN A N 1
ATOM 1441 C CA . ASN A 1 188 ? 10.005 -0.667 0.742 1.00 59.16 188 ASN A CA 1
ATOM 1442 C C . ASN A 1 188 ? 8.983 0.431 0.427 1.00 59.16 188 ASN A C 1
ATOM 1444 O O . ASN A 1 188 ? 8.894 1.438 1.135 1.00 59.16 188 ASN A O 1
ATOM 1448 N N . VAL A 1 189 ? 8.186 0.215 -0.611 1.00 73.69 189 VAL A N 1
ATOM 1449 C CA . VAL A 1 189 ? 7.024 1.041 -0.919 1.00 73.69 189 VAL A CA 1
ATOM 1450 C C . VAL A 1 189 ? 5.839 0.508 -0.128 1.00 73.69 189 VAL A C 1
ATOM 1452 O O . VAL A 1 189 ? 5.541 -0.680 -0.182 1.00 73.69 189 VAL A O 1
ATOM 1455 N N . LEU A 1 190 ? 5.142 1.383 0.584 1.00 78.12 190 LEU A N 1
ATOM 1456 C CA . LEU A 1 190 ? 3.968 1.035 1.370 1.00 78.12 190 LEU A CA 1
ATOM 1457 C C . LEU A 1 190 ? 2.705 1.588 0.722 1.00 78.12 190 LEU A C 1
ATOM 1459 O O . LEU A 1 190 ? 2.630 2.785 0.436 1.00 78.12 190 LEU A O 1
ATOM 1463 N N . PHE A 1 191 ? 1.698 0.733 0.557 1.00 84.69 191 PHE A N 1
ATOM 1464 C CA . PHE A 1 191 ? 0.311 1.188 0.491 1.00 84.69 191 PHE A CA 1
ATOM 1465 C C . PHE A 1 191 ? -0.285 1.113 1.884 1.00 84.69 191 PHE A C 1
ATOM 1467 O O . PHE A 1 191 ? -0.103 0.115 2.580 1.00 84.69 191 PHE A O 1
ATOM 1474 N N . LEU A 1 192 ? -0.967 2.179 2.285 1.00 86.44 192 LEU A N 1
ATOM 1475 C CA . LEU A 1 192 ? -1.478 2.358 3.638 1.00 86.44 192 LEU A CA 1
ATOM 1476 C C . LEU A 1 192 ? -2.953 2.722 3.580 1.00 86.44 192 LEU A C 1
ATOM 1478 O O . LEU A 1 192 ? -3.383 3.325 2.606 1.00 86.44 192 LEU A O 1
ATOM 1482 N N . ILE A 1 193 ? -3.716 2.395 4.616 1.00 88.38 193 ILE A N 1
ATOM 1483 C CA . ILE A 1 193 ? -5.083 2.894 4.806 1.00 88.38 193 ILE A CA 1
ATOM 1484 C C . ILE A 1 193 ? -5.112 3.664 6.118 1.00 88.38 193 ILE A C 1
ATOM 1486 O O . ILE A 1 193 ? -4.669 3.141 7.137 1.00 88.38 193 ILE A O 1
ATOM 1490 N N . TYR A 1 194 ? -5.650 4.882 6.099 1.00 83.69 194 TYR A N 1
ATOM 1491 C CA . TYR A 1 194 ? -5.839 5.700 7.295 1.00 83.69 194 TYR A CA 1
ATOM 1492 C C . TYR A 1 194 ? -7.292 6.106 7.466 1.00 83.69 194 TYR A C 1
ATOM 1494 O O . TYR A 1 194 ? -7.952 6.512 6.507 1.00 83.69 194 TYR A O 1
ATOM 1502 N N . ASN A 1 195 ? -7.737 6.087 8.717 1.00 84.50 195 ASN A N 1
ATOM 1503 C CA . ASN A 1 195 ? -8.810 6.935 9.207 1.00 84.50 195 ASN A CA 1
ATOM 1504 C C . ASN A 1 195 ? -8.152 8.120 9.929 1.00 84.50 195 ASN A C 1
ATOM 1506 O O . ASN A 1 195 ? -7.446 7.918 10.913 1.00 84.50 195 ASN A O 1
ATOM 1510 N N . MET A 1 196 ? -8.356 9.348 9.443 1.00 80.25 196 MET A N 1
ATOM 1511 C CA . MET A 1 196 ? -7.713 10.540 10.019 1.00 80.25 196 MET A CA 1
ATOM 1512 C C . MET A 1 196 ? -8.085 10.764 11.492 1.00 80.25 196 MET A C 1
ATOM 1514 O O . MET A 1 196 ? -7.251 11.223 12.270 1.00 80.25 196 MET A O 1
ATOM 1518 N N . VAL A 1 197 ? -9.316 10.415 11.885 1.00 83.50 197 VAL A N 1
ATOM 1519 C CA . VAL A 1 197 ? -9.788 10.551 13.270 1.00 83.50 197 VAL A CA 1
ATOM 1520 C C . VAL A 1 197 ? -9.075 9.539 14.166 1.00 83.50 197 VAL A C 1
ATOM 1522 O O . VAL A 1 197 ? -8.500 9.922 15.185 1.00 83.50 197 VAL A O 1
ATOM 1525 N N . THR A 1 198 ? -9.031 8.270 13.750 1.00 84.81 198 THR A N 1
ATOM 1526 C CA . THR A 1 198 ? -8.318 7.211 14.481 1.00 84.81 198 THR A CA 1
ATOM 1527 C C . THR A 1 198 ? -6.820 7.498 14.571 1.00 84.81 198 THR A C 1
ATOM 1529 O O . THR A 1 198 ? -6.229 7.387 15.645 1.00 84.81 198 THR A O 1
ATOM 1532 N N . ALA A 1 199 ? -6.198 7.912 13.463 1.00 84.25 199 ALA A N 1
ATOM 1533 C CA . ALA A 1 199 ? -4.775 8.226 13.420 1.00 84.25 199 ALA A CA 1
ATOM 1534 C C . ALA A 1 199 ? -4.423 9.385 14.367 1.00 84.25 199 ALA A C 1
ATOM 1536 O O . ALA A 1 199 ? -3.443 9.291 15.104 1.00 84.25 199 ALA A O 1
ATOM 1537 N N . GLY A 1 200 ? -5.252 10.435 14.414 1.00 82.88 200 GLY A N 1
ATOM 1538 C CA . GLY A 1 200 ? -5.088 11.542 15.360 1.00 82.88 200 GLY A CA 1
ATOM 1539 C C . GLY A 1 200 ? -5.213 11.103 16.822 1.00 82.88 200 GLY A C 1
ATOM 1540 O O . GLY A 1 200 ? -4.389 11.489 17.651 1.00 82.88 200 GLY A O 1
ATOM 1541 N N . ALA A 1 201 ? -6.190 10.246 17.138 1.00 85.38 201 ALA A N 1
ATOM 1542 C CA . ALA A 1 201 ? -6.383 9.717 18.490 1.00 85.38 201 ALA A CA 1
ATOM 1543 C C . ALA A 1 201 ? -5.215 8.832 18.965 1.00 85.38 201 ALA A C 1
ATOM 1545 O O . ALA A 1 201 ? -4.905 8.795 20.156 1.00 85.38 201 ALA A O 1
ATOM 1546 N N . LEU A 1 202 ? -4.561 8.116 18.049 1.00 84.31 202 LEU A N 1
ATOM 1547 C CA . LEU A 1 202 ? -3.431 7.240 18.364 1.00 84.31 202 LEU A CA 1
ATOM 1548 C C . LEU A 1 202 ? -2.085 7.962 18.402 1.00 84.31 202 LEU A C 1
ATOM 1550 O O . LEU A 1 202 ? -1.240 7.634 19.232 1.00 84.31 202 LEU A O 1
ATOM 1554 N N . ALA A 1 203 ? -1.886 8.949 17.529 1.00 84.56 203 ALA A N 1
ATOM 1555 C CA . ALA A 1 203 ? -0.687 9.779 17.542 1.00 84.56 203 ALA A CA 1
ATOM 1556 C C . ALA A 1 203 ? -0.667 10.746 18.741 1.00 84.56 203 ALA A C 1
ATOM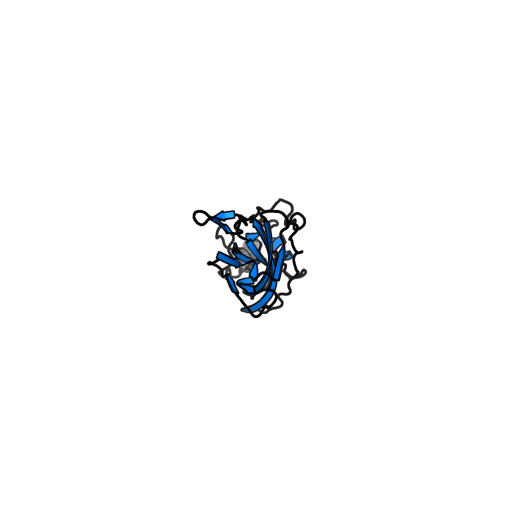 1558 O O . ALA A 1 203 ? 0.404 11.093 19.233 1.00 84.56 203 ALA A O 1
ATOM 1559 N N . GLY A 1 204 ? -1.837 11.187 19.218 1.00 79.88 204 GLY A N 1
ATOM 1560 C CA . GLY A 1 204 ? -1.960 12.110 20.345 1.00 79.88 204 GLY A CA 1
ATOM 1561 C C . GLY A 1 204 ? -1.873 11.449 21.732 1.00 79.88 204 GLY A C 1
ATOM 1562 O O . GLY A 1 204 ? -1.975 10.224 21.863 1.00 79.88 204 GLY A O 1
ATOM 1563 N N . PRO A 1 205 ? -1.726 12.251 22.805 1.00 76.50 205 PRO A N 1
ATOM 1564 C CA . PRO A 1 205 ? -1.847 11.764 24.175 1.00 76.50 205 PRO A CA 1
ATOM 1565 C C . PRO A 1 205 ? -3.233 11.147 24.454 1.00 76.50 205 PRO A C 1
ATOM 1567 O O . PRO A 1 205 ? -4.235 11.663 23.957 1.00 76.50 205 PRO A O 1
ATOM 1570 N N . PRO A 1 206 ? -3.323 10.095 25.291 1.00 85.81 206 PRO A N 1
ATOM 1571 C CA . PRO A 1 206 ? -2.227 9.464 26.031 1.00 85.81 206 PRO A CA 1
ATOM 1572 C C . PRO A 1 206 ? -1.438 8.411 25.226 1.00 85.81 206 PRO A C 1
ATOM 1574 O O . PRO A 1 206 ? -0.441 7.905 25.734 1.00 85.81 206 PRO A O 1
ATOM 1577 N N . ASN A 1 207 ? -1.856 8.089 23.998 1.00 83.31 207 ASN A N 1
ATOM 1578 C CA . ASN A 1 207 ? -1.360 6.936 23.238 1.00 83.31 207 ASN A CA 1
ATOM 1579 C C . ASN A 1 207 ? 0.051 7.144 22.666 1.00 83.31 207 ASN A C 1
ATOM 1581 O O . ASN A 1 207 ? 0.894 6.266 22.817 1.00 83.31 207 ASN A O 1
ATOM 1585 N N . ASN A 1 208 ? 0.324 8.312 22.071 1.00 83.81 208 ASN A N 1
ATOM 1586 C CA . ASN A 1 208 ? 1.645 8.726 21.570 1.00 83.81 208 ASN A CA 1
ATOM 1587 C C . ASN A 1 208 ? 2.347 7.687 20.672 1.00 83.81 208 ASN A C 1
ATOM 1589 O O . ASN A 1 208 ? 3.532 7.392 20.854 1.00 83.81 208 ASN A O 1
ATOM 1593 N N . TYR A 1 209 ? 1.625 7.104 19.714 1.00 82.38 209 TYR A N 1
ATOM 1594 C CA . TYR A 1 209 ? 2.205 6.091 18.835 1.00 82.38 209 TYR A CA 1
ATOM 1595 C C . TYR A 1 209 ? 3.330 6.679 17.968 1.00 82.38 209 TYR A C 1
ATOM 1597 O O . TYR A 1 209 ? 3.137 7.731 17.354 1.00 82.38 209 TYR A O 1
ATOM 1605 N N . PRO A 1 210 ? 4.507 6.028 17.908 1.00 76.00 210 PRO A N 1
ATOM 1606 C CA . PRO A 1 210 ? 5.726 6.665 17.412 1.00 76.00 210 PRO A CA 1
ATOM 1607 C C . PRO A 1 210 ? 5.873 6.639 15.887 1.00 76.00 210 PRO A C 1
ATOM 1609 O O . PRO A 1 210 ? 6.641 7.432 15.332 1.00 76.00 210 PRO A O 1
ATOM 1612 N N . THR A 1 211 ? 5.184 5.728 15.190 1.00 78.44 211 THR A N 1
ATOM 1613 C CA . THR A 1 211 ? 5.332 5.571 13.738 1.00 78.44 211 THR A CA 1
ATOM 1614 C C . THR A 1 211 ? 4.010 5.651 12.993 1.00 78.44 211 THR A C 1
ATOM 1616 O O . THR A 1 211 ? 2.932 5.393 13.524 1.00 78.44 211 THR A O 1
ATOM 1619 N N . ILE A 1 212 ? 4.107 5.961 11.701 1.00 78.12 212 ILE A N 1
ATOM 1620 C CA . ILE A 1 212 ? 2.945 6.008 10.818 1.00 78.12 212 ILE A CA 1
ATOM 1621 C C . ILE A 1 212 ? 2.297 4.622 10.618 1.00 78.12 212 ILE A C 1
ATOM 1623 O O . ILE A 1 212 ? 1.099 4.527 10.378 1.00 78.12 212 ILE A O 1
ATOM 1627 N N . LEU A 1 213 ? 3.076 3.543 10.751 1.00 82.19 213 LEU A N 1
ATOM 1628 C CA . LEU A 1 213 ? 2.580 2.168 10.657 1.00 82.19 213 LEU A CA 1
ATOM 1629 C C . LEU A 1 213 ? 1.723 1.787 11.867 1.00 82.19 213 LEU A C 1
ATOM 1631 O O . LEU A 1 213 ? 0.745 1.066 11.704 1.00 82.19 213 LEU A O 1
ATOM 1635 N N . ASP A 1 214 ? 2.055 2.311 13.048 1.00 84.44 214 ASP A N 1
ATOM 1636 C CA . ASP A 1 214 ? 1.332 2.039 14.297 1.00 84.44 214 ASP A CA 1
ATOM 1637 C C . ASP A 1 214 ? -0.077 2.649 14.303 1.00 84.44 214 ASP A C 1
ATOM 1639 O O . ASP A 1 214 ? -0.991 2.151 14.962 1.00 84.44 214 ASP A O 1
ATOM 1643 N N . VAL A 1 215 ? -0.256 3.743 13.563 1.00 85.62 215 VAL A N 1
ATOM 1644 C CA . VAL A 1 215 ? -1.517 4.493 13.468 1.00 85.62 215 VAL A CA 1
ATOM 1645 C C . VAL A 1 215 ? -2.305 4.189 12.189 1.00 85.62 215 VAL A C 1
ATOM 1647 O O . VAL A 1 215 ? -3.421 4.682 12.030 1.00 85.62 215 VAL A O 1
ATOM 1650 N N . ALA A 1 216 ? -1.738 3.407 11.266 1.00 87.38 216 ALA A N 1
ATOM 1651 C CA . ALA A 1 216 ? -2.415 2.985 10.046 1.00 87.38 216 ALA A CA 1
ATOM 1652 C C . ALA A 1 216 ? -3.468 1.910 10.349 1.00 87.38 216 ALA A C 1
ATOM 1654 O O . ALA A 1 216 ? -3.268 1.025 11.177 1.00 87.38 216 ALA A O 1
ATOM 1655 N N . GLU A 1 217 ? -4.587 1.938 9.629 1.00 90.00 217 GLU A N 1
ATOM 1656 C CA . GLU A 1 217 ? -5.592 0.872 9.684 1.00 90.00 217 GLU A CA 1
ATOM 1657 C C . GLU A 1 217 ? -5.124 -0.396 8.985 1.00 90.00 217 GLU A C 1
ATOM 1659 O O . GLU A 1 217 ? -5.517 -1.493 9.362 1.00 90.00 217 GLU A O 1
ATOM 1664 N N . SER A 1 218 ? -4.291 -0.255 7.956 1.00 90.56 218 SER A N 1
ATOM 1665 C CA . SER A 1 218 ? -3.688 -1.385 7.263 1.00 90.56 218 SER A CA 1
ATOM 1666 C C . SER A 1 218 ? -2.482 -0.947 6.450 1.00 90.56 218 SER A C 1
ATOM 1668 O O . SER A 1 218 ? -2.377 0.223 6.069 1.00 90.56 218 SER A O 1
ATOM 1670 N N . HIS A 1 219 ? -1.595 -1.891 6.142 1.00 89.06 219 HIS A N 1
ATOM 1671 C CA . HIS A 1 219 ? -0.462 -1.650 5.264 1.00 89.06 219 HIS A CA 1
ATOM 1672 C C . HIS A 1 219 ? -0.065 -2.894 4.471 1.00 89.06 219 HIS A C 1
ATOM 1674 O O . HIS A 1 219 ? -0.261 -4.023 4.915 1.00 89.06 219 HIS A O 1
ATOM 1680 N N . ILE A 1 220 ? 0.549 -2.680 3.311 1.00 88.12 220 ILE A N 1
ATOM 1681 C CA . ILE A 1 220 ? 1.267 -3.723 2.578 1.00 88.12 220 ILE A CA 1
ATOM 1682 C C . ILE A 1 220 ? 2.581 -3.161 2.046 1.00 88.12 220 ILE A C 1
ATOM 1684 O O . ILE A 1 220 ? 2.616 -2.072 1.467 1.00 88.12 220 ILE A O 1
ATOM 1688 N N . ALA A 1 221 ? 3.660 -3.909 2.267 1.00 86.75 221 ALA A N 1
ATOM 1689 C CA . ALA A 1 221 ? 4.975 -3.607 1.727 1.00 86.75 221 ALA A CA 1
ATOM 1690 C C . ALA A 1 221 ? 5.135 -4.189 0.324 1.00 86.75 221 ALA A C 1
ATOM 1692 O O . ALA A 1 221 ? 4.708 -5.308 0.044 1.00 86.75 221 ALA A O 1
ATOM 1693 N N . ILE A 1 222 ? 5.778 -3.413 -0.538 1.00 84.44 222 ILE A N 1
ATOM 1694 C CA . ILE A 1 222 ? 6.134 -3.773 -1.901 1.00 84.44 222 ILE A CA 1
ATOM 1695 C C . ILE A 1 222 ? 7.610 -3.452 -2.092 1.00 84.44 222 ILE A C 1
ATOM 1697 O O . ILE A 1 222 ? 8.043 -2.329 -1.828 1.00 84.44 222 ILE A O 1
ATOM 1701 N N . ASN A 1 223 ? 8.350 -4.417 -2.623 1.00 84.56 223 ASN A N 1
ATOM 1702 C CA . ASN A 1 223 ? 9.745 -4.286 -3.014 1.00 84.56 223 ASN A CA 1
ATOM 1703 C C . ASN A 1 223 ? 9.809 -4.320 -4.550 1.00 84.56 223 ASN A C 1
ATOM 1705 O O . ASN A 1 223 ? 9.938 -5.393 -5.148 1.00 84.56 223 ASN A O 1
ATOM 1709 N N . PRO A 1 224 ? 9.615 -3.167 -5.215 1.00 84.00 224 PRO A N 1
ATOM 1710 C CA . PRO A 1 224 ? 9.539 -3.111 -6.666 1.00 84.00 224 PRO A CA 1
ATOM 1711 C C . PRO A 1 224 ? 10.932 -3.169 -7.307 1.00 84.00 224 PRO A C 1
ATOM 1713 O O . PRO A 1 224 ? 11.824 -2.401 -6.951 1.00 84.00 224 PRO 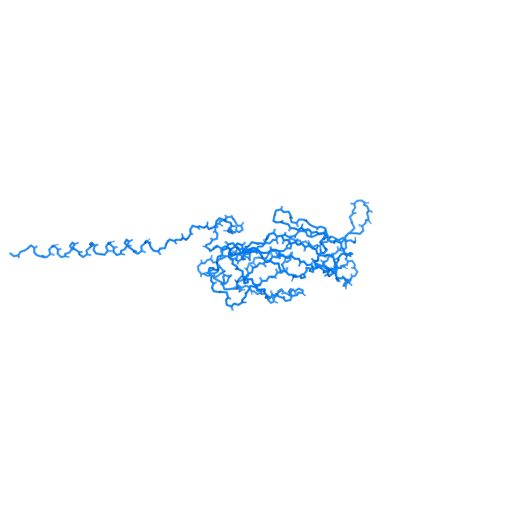A O 1
ATOM 1716 N N . ALA A 1 225 ? 11.082 -3.999 -8.335 1.00 84.94 225 ALA A N 1
ATOM 1717 C CA . ALA A 1 225 ? 12.200 -3.961 -9.273 1.00 84.94 225 ALA A CA 1
ATOM 1718 C C . ALA A 1 225 ? 11.685 -3.523 -10.649 1.00 84.94 225 ALA A C 1
ATOM 1720 O O . ALA A 1 225 ? 11.031 -4.306 -11.339 1.00 84.94 225 ALA A O 1
ATOM 1721 N N . VAL A 1 226 ? 11.939 -2.273 -11.044 1.00 84.88 226 VAL A N 1
ATOM 1722 C CA . VAL A 1 226 ? 11.534 -1.759 -12.362 1.00 84.88 226 VAL A CA 1
ATOM 1723 C C . VAL A 1 226 ? 12.537 -2.239 -13.417 1.00 84.88 226 VAL A C 1
ATOM 1725 O O . VAL A 1 226 ? 13.745 -2.146 -13.226 1.00 84.88 226 VAL A O 1
ATOM 1728 N N . VAL A 1 227 ? 12.052 -2.807 -14.521 1.00 85.81 227 VAL A N 1
ATOM 1729 C CA . VAL A 1 227 ? 12.899 -3.403 -15.578 1.00 85.81 227 VAL A CA 1
ATOM 1730 C C . VAL A 1 227 ? 12.411 -2.964 -16.956 1.00 85.81 227 VAL A C 1
ATOM 1732 O O . VAL A 1 227 ? 11.244 -2.610 -17.075 1.00 85.81 227 VAL A O 1
ATOM 1735 N N . GLU A 1 228 ? 13.253 -2.968 -17.990 1.00 81.25 228 GLU A N 1
ATOM 1736 C CA . GLU A 1 228 ? 12.804 -2.697 -19.375 1.00 81.25 228 GLU A CA 1
ATOM 1737 C C . GLU A 1 228 ? 11.848 -3.766 -19.923 1.00 81.25 228 GLU A C 1
ATOM 1739 O O . GLU A 1 228 ? 12.129 -4.973 -19.744 1.00 81.25 228 GLU A O 1
#

Secondary structure (DSSP, 8-state):
--SSSHHHHHHHHHHHHHHHHHTTSS-------TT-B-TTSPBPSS--SEEEEEEEEEETTEEEEEEEEEBTTB-EEEEEGGG-SEEE-SSTTEEEEEEEEEEEEEE-S--SS--TT-EE--EESS--BPPSSTT-TTSS--SSPPPEE-----TT-EEEEEEEEEEEEE-EEETTTTEEE-----S-EEEEEEEHHHHHHHHSTTT---BHHHH-SEEEEEEEEEE-

Radius of gyration: 25.36 Å; chains: 1; bounding box: 57×30×97 Å

Foldseek 3Di:
DPPDPVVVVVVVVVVVVVVVVVVPPPPPQPDQPPDQAAPVRHGFSDAQFKEFAKKFWAQAPHPVHTDDMDGAPRQEDEAELNRFNDKDAPDPQKMKGKTKMKTKMAGADDDPDDLPPAKWKAKDLAWDWADPPGDPPVVDPRVDPTDRDHPPDDHGDMDIDIDMDIDMFGWDQDPDVRDTWRDDSPGWIKTFMARPVQLCVCCDPPNVRTTPSSSTSYMDTHDYGYGD

pLDDT: mean 75.29, std 18.09, range [31.03, 97.94]

Sequence (228 aa):
MKHSCLSQLVSFTFVIAAAIAVSCTDHTEPDPLTGCKLVDGTPRLYPCEFEILKVEFCNKLNVGDIFGTVVPGHPDITLPVSRAWSSFHPSPGFIDATFKVKIHVKRISNPAFDVSYQYVMPKIIRVLPLGSDAFDISSFPPVFPPLPVRLDMAVGDTSVVIADASYHAREQVLPPLNIPVYSEISGNVLFLIYNMVTAGALAGPPNNYPTILDVAESHIAINPAVVE